Protein 3SK7 (pdb70)

Secondary structure (DSSP, 8-state):
-HHHHHHHHHHTSHHHHT--SHHHHHHHHHHHHHHH-HHHHHHHHH----EESSHHHHHHH-TTS--EE-TTSS-EE---S-HHHHHHHHHHHHHHTT--HHHHHHHHHT-/-HHHHHHHHHHHSHHHHT--SHHHHHHHHHHHHHHH-HHHHHHHHH----EESSHHHHHHT-TTS-EEEPTTSS-EEE--S-HHHHHHHHHHHHHHHT--HHHHHHHHHT-

Foldseek 3Di:
DVLLVQLVCLLPDPVLVPDPDLVVLLLVSLLSNCVSPVVLLCCQQVVLRFKDLDDVVPCVNPVQQCWDDRPPDSMIGGDPDDLVVSLVSQLSSCVSSPDDVVSSVVSSVSD/DVLLVQLVCCLPDPVLVPDDDLVVLLLVLLLSNCVVPVPQQVCLQVPVHFKDLDDVVVCVNDVQQCWDDRPPDSMIGGDPDDLVVSLVSQLSSVVSSPDDVVSSVVSSVSD

Sequence (222 aa):
KDKVRAMRSSLLISDEFAGLKNAIDRFMLILSSTLHRIDSASFSSEATMFRVYFADNEQQTLLASGQTTKPKKAIPNNTPFWVITNNNTSSRKQQMVEQQVMVRMGFPSDIIEKVTHHSIKDKVRAMRSSLLISDEEFAGLKNAIDRFMLILSSTLHRRIDSASFSEATMFRVYFADNEQTLLASGQTTKPKAIPNTPFWVITNNNTSRKQQMVEQVMVRMGFPSDIIEEKVTHHSSI

B-factor: mean 20.1, std 9.99, range [3.8, 61.83]

Radius of gyration: 21.43 Å; Cα contacts (8 Å, |Δi|>4): 292; chains: 2; bounding box: 30×32×66 Å

Structure (mmCIF, N/CA/C/O backbone):
data_3SK7
#
_entry.id   3SK7
#
_cell.length_a   29.008
_cell.length_b   55.029
_cell.length_c   135.534
_cell.angle_alpha   90.00
_cell.angle_beta   90.00
_cell.angle_gamma   90.00
#
_symmetry.space_group_name_H-M   'P 21 21 21'
#
loop_
_entity.id
_entity.type
_entity.pdbx_description
1 polymer 'Protein SeqA'
2 water water
#
loop_
_atom_site.group_PDB
_atom_site.id
_atom_site.type_symbol
_atom_site.label_atom_id
_atom_site.label_alt_id
_atom_site.label_comp_id
_atom_site.label_asym_id
_atom_site.label_entity_id
_atom_site.label_seq_id
_atom_site.pdbx_PDB_ins_code
_atom_site.Cartn_x
_atom_site.Cartn_y
_atom_site.Cartn_z
_atom_site.occupancy
_atom_site.B_iso_or_equiv
_atom_site.auth_seq_id
_atom_site.auth_comp_id
_atom_site.auth_asym_id
_atom_site.auth_atom_id
_atom_site.pdbx_PDB_model_num
ATOM 37 N N . LYS A 1 2 ? 17.589 -8.917 -2.325 1.00 15.89 63 LYS A N 1
ATOM 38 C CA . LYS A 1 2 ? 17.247 -8.858 -3.748 1.00 11.70 63 LYS A CA 1
ATOM 39 C C . LYS A 1 2 ? 15.859 -9.465 -4.040 1.00 13.80 63 LYS A C 1
ATOM 40 O O . LYS A 1 2 ? 15.161 -9.012 -4.939 1.00 13.35 63 LYS A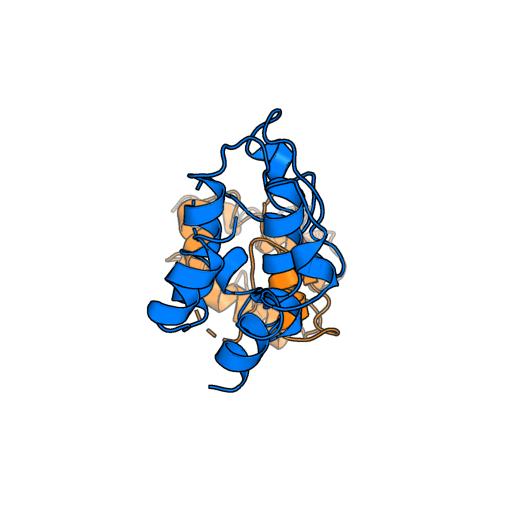 O 1
ATOM 59 N N . ASP A 1 3 ? 15.444 -10.468 -3.266 1.00 15.16 64 ASP A N 1
ATOM 60 C CA . ASP A 1 3 ? 14.130 -11.093 -3.457 1.00 16.12 64 ASP A CA 1
ATOM 61 C C . ASP A 1 3 ? 13.011 -10.205 -2.898 1.00 13.78 64 ASP A C 1
ATOM 62 O O . ASP A 1 3 ? 11.895 -10.199 -3.409 1.00 13.29 64 ASP A O 1
ATOM 71 N N . LYS A 1 4 ? 13.326 -9.445 -1.855 1.00 10.46 65 LYS A N 1
ATOM 72 C CA . LYS A 1 4 ? 12.389 -8.480 -1.294 1.00 9.14 65 LYS A CA 1
ATOM 73 C C . LYS A 1 4 ? 12.157 -7.336 -2.289 1.00 7.99 65 LYS A C 1
ATOM 74 O O . LYS A 1 4 ? 11.023 -6.881 -2.517 1.00 7.75 65 LYS A O 1
ATOM 93 N N . VAL A 1 5 ? 13.242 -6.866 -2.881 1.00 8.56 66 VAL A N 1
ATOM 94 C CA . VAL A 1 5 ? 13.175 -5.870 -3.942 1.00 10.45 66 VAL A CA 1
ATOM 95 C C . VAL A 1 5 ? 12.318 -6.397 -5.086 1.00 9.83 66 VAL A C 1
ATOM 96 O O . VAL A 1 5 ? 11.438 -5.699 -5.606 1.00 8.44 66 VAL A O 1
ATOM 109 N N . ARG A 1 6 ? 12.524 -7.657 -5.434 1.00 8.76 67 ARG A N 1
ATOM 110 C CA . ARG A 1 6 ? 11.777 -8.255 -6.523 1.00 11.23 67 ARG A CA 1
ATOM 111 C C . ARG A 1 6 ? 10.293 -8.307 -6.209 1.00 8.58 67 ARG A C 1
ATOM 112 O O . ARG A 1 6 ? 9.453 -8.062 -7.088 1.00 10.71 67 ARG A O 1
ATOM 133 N N . ALA A 1 7 ? 9.959 -8.604 -4.953 1.00 8.06 68 ALA A N 1
ATOM 134 C CA . ALA A 1 7 ? 8.548 -8.626 -4.534 1.00 7.39 68 ALA A CA 1
ATOM 135 C C . ALA A 1 7 ? 7.897 -7.248 -4.647 1.00 8.94 68 ALA A C 1
ATOM 136 O O . ALA A 1 7 ? 6.713 -7.138 -5.039 1.00 9.27 68 ALA A O 1
ATOM 143 N N . MET A 1 8 ? 8.635 -6.193 -4.287 1.00 8.58 69 MET A N 1
ATOM 144 C CA . MET A 1 8 ? 8.068 -4.833 -4.401 1.00 7.78 69 MET A CA 1
ATOM 145 C C . MET A 1 8 ? 7.885 -4.440 -5.870 1.00 7.90 69 MET A C 1
ATOM 146 O O . MET A 1 8 ? 6.889 -3.804 -6.275 1.00 8.89 69 MET A O 1
ATOM 160 N N . ARG A 1 9 ? 8.862 -4.818 -6.684 1.00 9.65 70 ARG A N 1
ATOM 161 C CA . ARG A 1 9 ? 8.733 -4.576 -8.110 1.00 10.84 70 ARG A CA 1
ATOM 162 C C . ARG A 1 9 ? 7.524 -5.325 -8.671 1.00 11.76 70 ARG A C 1
ATOM 163 O O . ARG A 1 9 ? 6.747 -4.771 -9.442 1.00 9.35 70 ARG A O 1
ATOM 184 N N . SER A 1 10 ? 7.352 -6.577 -8.263 1.00 8.50 71 SER A N 1
ATOM 185 C CA A SER A 1 10 ? 6.200 -7.344 -8.711 0.67 9.23 71 SER A CA 1
ATOM 186 C CA B SER A 1 10 ? 6.200 -7.366 -8.683 0.33 11.20 71 SER A CA 1
ATOM 187 C C . SER A 1 10 ? 4.880 -6.677 -8.324 1.00 10.75 71 SER A C 1
ATOM 188 O O . SER A 1 10 ? 3.928 -6.675 -9.125 1.00 10.90 71 SER A O 1
ATOM 203 N N . LEU A 1 11 ? 4.803 -6.117 -7.113 1.00 8.50 72 LEU A N 1
ATOM 204 C CA . LEU A 1 11 ? 3.616 -5.356 -6.731 1.00 6.34 72 LEU A CA 1
ATOM 205 C C . LEU A 1 11 ? 3.311 -4.233 -7.734 1.00 6.77 72 LEU A C 1
ATOM 206 O O . LEU A 1 11 ? 2.141 -4.034 -8.156 1.00 7.37 72 LEU A O 1
ATOM 222 N N . LEU A 1 12 ? 4.344 -3.481 -8.081 1.00 8.39 73 LEU A N 1
ATOM 223 C CA . LEU A 1 12 ? 4.131 -2.273 -8.854 1.00 8.34 73 LEU A CA 1
ATOM 224 C C . LEU A 1 12 ? 3.580 -2.568 -10.246 1.00 11.24 73 LEU A C 1
ATOM 225 O O . LEU A 1 12 ? 2.905 -1.725 -10.835 1.00 13.24 73 LEU A O 1
ATOM 241 N N . ILE A 1 13 ? 3.864 -3.758 -10.763 1.00 9.13 74 ILE A N 1
ATOM 242 C CA . ILE A 1 13 ? 3.398 -4.117 -12.105 1.00 9.36 74 ILE A CA 1
ATOM 243 C C . ILE A 1 13 ? 2.200 -5.077 -12.070 1.00 12.00 74 ILE A C 1
ATOM 244 O O . ILE A 1 13 ? 1.727 -5.544 -13.115 1.00 11.99 74 ILE A O 1
ATOM 260 N N . SER A 1 14 ? 1.702 -5.341 -10.868 1.00 9.47 75 SER A N 1
ATOM 261 C CA . SER A 1 14 ? 0.573 -6.259 -10.670 1.00 10.89 75 SER A CA 1
ATOM 262 C C . SER A 1 14 ? -0.761 -5.645 -11.061 1.00 15.11 75 SER A C 1
ATOM 263 O O . SER A 1 14 ? -0.956 -4.433 -11.023 1.00 10.87 75 SER A O 1
ATOM 271 N N . ASP A 1 15 ? -1.692 -6.501 -11.439 1.00 12.43 76 ASP A N 1
ATOM 272 C CA . ASP A 1 15 ? -3.035 -6.038 -11.815 1.00 14.73 76 ASP A CA 1
ATOM 273 C C . ASP A 1 15 ? -3.736 -5.374 -10.627 1.00 15.70 76 ASP A C 1
ATOM 274 O O . ASP A 1 15 ? -4.382 -4.348 -10.764 1.00 15.16 76 ASP A O 1
ATOM 283 N N . GLU A 1 16 ? -3.558 -5.953 -9.443 1.00 12.82 77 GLU A N 1
ATOM 284 C CA . GLU A 1 16 ? -4.221 -5.459 -8.250 1.00 14.29 77 GLU A CA 1
ATOM 285 C C . GLU A 1 16 ? -3.809 -4.023 -7.940 1.00 13.82 77 GLU A C 1
ATOM 286 O O . GLU A 1 16 ? -4.652 -3.186 -7.650 1.00 18.71 77 GLU A O 1
ATOM 298 N N . PHE A 1 17 ? -2.510 -3.749 -8.021 1.00 9.67 78 PHE A N 1
ATOM 299 C CA . PHE A 1 17 ? -2.014 -2.418 -7.801 1.00 7.73 78 PHE A CA 1
ATOM 300 C C . PHE A 1 17 ? -2.412 -1.432 -8.904 1.00 10.01 78 PHE A C 1
ATOM 301 O O . PHE A 1 17 ? -2.743 -0.278 -8.619 1.00 10.81 78 PHE A O 1
ATOM 318 N N . ALA A 1 18 ? -2.385 -1.902 -10.152 1.00 13.87 79 ALA A N 1
ATOM 319 C CA . ALA A 1 18 ? -2.678 -1.056 -11.303 1.00 15.44 79 ALA A CA 1
ATOM 320 C C . ALA A 1 18 ? -4.073 -0.544 -11.301 1.00 18.17 79 ALA A C 1
ATOM 321 O O . ALA A 1 18 ? -4.358 0.530 -11.841 1.00 22.13 79 ALA A O 1
ATOM 328 N N . GLY A 1 19 ? -4.959 -1.326 -10.711 1.00 14.62 80 GLY A N 1
ATOM 329 C CA . GLY A 1 19 ? -6.373 -1.009 -10.711 1.00 19.53 80 GLY A CA 1
ATOM 330 C C . GLY A 1 19 ? -6.738 0.099 -9.748 1.00 15.53 80 GLY A C 1
ATOM 331 O O . GLY A 1 19 ? -7.831 0.636 -9.782 1.00 20.56 80 GLY A O 1
ATOM 335 N N . LEU A 1 20 ? -5.824 0.427 -8.850 1.00 10.76 81 LEU A N 1
ATOM 336 C CA .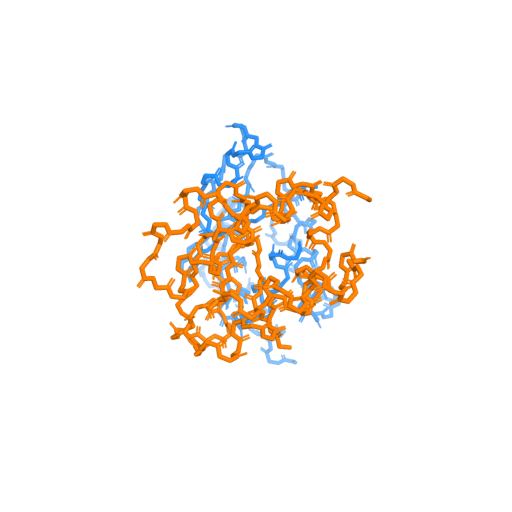 LEU A 1 20 ? -6.112 1.379 -7.783 1.00 11.91 81 LEU A CA 1
ATOM 337 C C . LEU A 1 20 ? -5.927 2.814 -8.258 1.00 12.64 81 LEU A C 1
ATOM 338 O O . LEU A 1 20 ? -4.831 3.222 -8.584 1.00 15.02 81 LEU A O 1
ATOM 354 N N . LYS A 1 21 ? -6.999 3.590 -8.274 1.00 10.59 82 LYS A N 1
ATOM 355 C CA . LYS A 1 21 ? -6.931 4.959 -8.787 1.00 12.00 82 LYS A CA 1
ATOM 356 C C . LYS A 1 21 ? -6.633 6.008 -7.725 1.00 13.25 82 LYS A C 1
ATOM 357 O O . LYS A 1 21 ? -6.355 7.175 -8.042 1.00 18.53 82 LYS A O 1
ATOM 376 N N . ASN A 1 22 ? -6.649 5.596 -6.463 1.00 13.03 83 ASN A N 1
ATOM 377 C CA . ASN A 1 22 ? -6.515 6.530 -5.372 1.00 12.71 83 ASN A CA 1
ATOM 378 C C . ASN A 1 22 ? -5.281 6.255 -4.521 1.00 10.55 83 ASN A C 1
ATOM 379 O O . ASN A 1 22 ? -4.944 5.099 -4.210 1.00 10.73 83 ASN A O 1
ATOM 390 N N . ALA A 1 23 ? -4.642 7.341 -4.119 1.00 11.11 84 ALA A N 1
ATOM 391 C CA . ALA A 1 23 ? -3.393 7.262 -3.359 1.00 8.62 84 ALA A CA 1
ATOM 392 C C . ALA A 1 23 ? -3.516 6.472 -2.070 1.00 10.05 84 ALA A C 1
ATOM 393 O O . ALA A 1 23 ? -2.628 5.703 -1.719 1.00 9.40 84 ALA A O 1
ATOM 400 N N . ILE A 1 24 ? -4.627 6.642 -1.375 1.00 10.89 85 ILE A N 1
ATOM 401 C CA . ILE A 1 24 ? -4.781 5.994 -0.076 1.00 8.49 85 ILE A CA 1
ATOM 402 C C . ILE A 1 24 ? -4.696 4.461 -0.207 1.00 10.74 85 ILE A C 1
ATOM 403 O O . ILE A 1 24 ? -4.091 3.783 0.621 1.00 9.54 85 ILE A O 1
ATOM 419 N N . ASP A 1 25 ? -5.276 3.923 -1.275 1.00 7.03 86 ASP A N 1
ATOM 420 C CA . ASP A 1 25 ? -5.330 2.489 -1.442 1.00 7.35 86 ASP A CA 1
ATOM 421 C C . ASP A 1 25 ? -3.990 1.945 -1.908 1.00 7.96 86 ASP A C 1
ATOM 422 O O . ASP A 1 25 ? -3.584 0.863 -1.506 1.00 8.60 86 ASP A O 1
ATOM 431 N N . ARG A 1 26 ? -3.271 2.732 -2.712 1.00 5.88 87 ARG A N 1
ATOM 432 C CA . ARG A 1 26 ? -1.968 2.332 -3.128 1.00 7.26 87 ARG A CA 1
ATOM 433 C C . ARG A 1 26 ? -1.034 2.342 -1.908 1.00 7.71 87 ARG A C 1
ATOM 434 O O . ARG A 1 26 ? -0.258 1.405 -1.698 1.00 7.15 87 ARG A O 1
ATOM 455 N N . PHE A 1 27 ? -1.130 3.407 -1.111 1.00 6.10 88 PHE A N 1
ATOM 456 C CA . PHE A 1 27 ? -0.392 3.547 0.154 1.00 5.99 88 PHE A CA 1
ATOM 457 C C . PHE A 1 27 ? -0.633 2.323 1.033 1.00 7.85 88 PHE A C 1
ATOM 458 O O . PHE A 1 27 ? 0.300 1.687 1.528 1.00 6.28 88 PHE A O 1
ATOM 475 N N . MET A 1 28 ? -1.901 2.004 1.248 1.00 7.00 89 MET A N 1
ATOM 476 C CA . MET A 1 28 ? -2.249 0.863 2.073 1.00 6.53 89 MET A CA 1
ATOM 477 C C . MET A 1 28 ? -1.734 -0.486 1.548 1.00 5.55 89 MET A C 1
ATOM 478 O O . MET A 1 28 ? -1.235 -1.313 2.331 1.00 7.24 89 MET A O 1
ATOM 492 N N . LEU A 1 29 ? -1.859 -0.702 0.229 1.00 5.77 90 LEU A N 1
ATOM 493 C CA . LEU A 1 29 ? -1.400 -1.956 -0.334 1.00 5.92 90 LEU A CA 1
ATOM 494 C C . LEU A 1 29 ? 0.127 -2.066 -0.267 1.00 7.56 90 LEU A C 1
ATOM 495 O O . LEU A 1 29 ? 0.668 -3.133 -0.029 1.00 7.24 90 LEU A O 1
ATOM 511 N N . ILE A 1 30 ? 0.814 -0.959 -0.460 1.00 5.81 91 ILE A N 1
ATOM 512 C CA . ILE A 1 30 ? 2.265 -0.944 -0.280 1.00 6.26 91 ILE A CA 1
ATOM 513 C C . ILE A 1 30 ? 2.655 -1.355 1.151 1.00 3.80 91 ILE A C 1
ATOM 514 O O . ILE A 1 30 ? 3.525 -2.231 1.350 1.00 5.51 91 ILE A O 1
ATOM 530 N N . LEU A 1 31 ? 2.002 -0.748 2.145 1.00 5.16 92 LEU A N 1
ATOM 531 C CA . LEU A 1 31 ? 2.271 -1.115 3.534 1.00 5.10 92 LEU A CA 1
ATOM 532 C C . LEU A 1 31 ? 1.926 -2.582 3.826 1.00 5.64 92 LEU A C 1
ATOM 533 O O . LEU A 1 31 ? 2.705 -3.295 4.466 1.00 5.80 92 LEU A O 1
ATOM 549 N N . SER A 1 32 ? 0.775 -3.036 3.348 1.00 5.24 93 SER A N 1
ATOM 550 C CA A SER A 1 32 ? 0.405 -4.420 3.577 0.39 7.41 93 SER A CA 1
ATOM 551 C CA B SER A 1 32 ? 0.396 -4.430 3.561 0.61 5.79 93 SER A CA 1
ATOM 552 C C . SER A 1 32 ? 1.441 -5.354 2.970 1.00 5.09 93 SER A C 1
ATOM 553 O O . SER A 1 32 ? 1.755 -6.411 3.543 1.00 6.77 93 SER A O 1
ATOM 568 N N . THR A 1 33 ? 1.940 -4.980 1.801 1.00 6.32 94 THR A N 1
ATOM 569 C CA . THR A 1 33 ? 2.896 -5.819 1.088 1.00 5.43 94 THR A CA 1
ATOM 570 C C . THR A 1 33 ? 4.243 -5.864 1.808 1.00 5.94 94 THR A C 1
ATOM 571 O O . THR A 1 33 ? 4.871 -6.918 1.908 1.00 5.57 94 THR A O 1
ATOM 582 N N . LEU A 1 34 ? 4.684 -4.716 2.311 1.00 6.51 95 LEU A N 1
ATOM 583 C CA . LEU A 1 34 ? 5.934 -4.662 3.065 1.00 6.79 95 LEU A CA 1
ATOM 584 C C . LEU A 1 34 ? 5.853 -5.570 4.269 1.00 5.20 95 LEU A C 1
ATOM 585 O O . LEU A 1 34 ? 6.818 -6.285 4.598 1.00 7.59 95 LEU A O 1
ATOM 601 N N . HIS A 1 35 ? 4.710 -5.546 4.948 1.00 6.07 96 HIS A N 1
ATOM 602 C CA . HIS A 1 35 ? 4.523 -6.428 6.090 1.00 6.54 96 HIS A CA 1
ATOM 603 C C . HIS A 1 35 ? 4.534 -7.905 5.699 1.00 6.88 96 HIS A C 1
ATOM 604 O O . HIS A 1 35 ? 5.108 -8.740 6.398 1.00 9.37 96 HIS A O 1
ATOM 619 N N . ARG A 1 36 ? 3.877 -8.229 4.600 1.00 6.92 97 ARG A N 1
ATOM 620 C CA . ARG A 1 36 ? 3.871 -9.586 4.084 1.00 10.21 97 ARG A CA 1
ATOM 621 C C . ARG A 1 36 ? 5.276 -10.087 3.777 1.00 10.08 97 ARG A C 1
ATOM 622 O O . ARG A 1 36 ? 5.628 -11.245 4.084 1.00 12.83 97 ARG A O 1
ATOM 643 N N . ILE A 1 37 ? 6.082 -9.220 3.163 1.00 8.57 98 ILE A N 1
ATOM 644 C CA . ILE A 1 37 ? 7.437 -9.588 2.765 1.00 10.27 98 ILE A CA 1
ATOM 645 C C . ILE A 1 37 ? 8.353 -9.884 3.942 1.00 11.57 98 ILE A C 1
ATOM 646 O O . ILE A 1 37 ? 9.167 -10.812 3.885 1.00 15.15 98 ILE A O 1
ATOM 662 N N . ASP A 1 38 ? 8.262 -9.086 5.006 1.00 11.08 99 ASP A N 1
ATOM 663 C CA . ASP A 1 38 ? 9.106 -9.294 6.180 1.00 13.86 99 ASP A CA 1
ATOM 664 C C . ASP A 1 38 ? 8.434 -8.651 7.395 1.00 10.93 99 ASP A C 1
ATOM 665 O O . ASP A 1 38 ? 8.651 -7.490 7.704 1.00 11.50 99 ASP A O 1
ATOM 674 N N . SER A 1 39 ? 7.605 -9.425 8.086 1.00 12.18 100 SER A N 1
ATOM 675 C CA . SER A 1 39 ? 6.786 -8.866 9.145 1.00 12.83 100 SER A CA 1
ATOM 676 C C . SER A 1 39 ? 7.641 -8.359 10.305 1.00 11.72 100 SER A C 1
ATOM 677 O O . SER A 1 39 ? 7.338 -7.323 10.886 1.00 12.62 100 SER A O 1
ATOM 685 N N . ALA A 1 40 ? 8.729 -9.054 10.610 1.00 14.10 101 ALA A N 1
ATOM 686 C CA . ALA A 1 40 ? 9.582 -8.656 11.727 1.00 15.04 101 ALA A CA 1
ATOM 687 C C . ALA A 1 40 ? 10.261 -7.316 11.482 1.00 12.92 101 ALA A C 1
ATOM 688 O O . ALA A 1 40 ? 10.291 -6.438 12.357 1.00 14.00 101 ALA A O 1
ATOM 695 N N . SER A 1 41 ? 10.804 -7.163 10.274 1.00 13.50 102 SER A N 1
ATOM 696 C CA . SER A 1 41 ? 11.455 -5.936 9.860 1.00 12.89 102 SER A CA 1
ATOM 697 C C . SER A 1 41 ? 10.448 -4.772 9.803 1.00 9.41 102 SER A C 1
ATOM 698 O O . SER A 1 41 ? 10.716 -3.654 10.252 1.00 10.69 102 SER A O 1
ATOM 706 N N . PHE A 1 42 ? 9.272 -5.063 9.256 1.00 8.64 103 PHE A N 1
ATOM 707 C CA . PHE A 1 42 ? 8.200 -4.066 9.171 1.00 10.02 103 PHE A CA 1
ATOM 708 C C . PHE A 1 42 ? 7.778 -3.607 10.561 1.00 8.46 103 PHE A C 1
ATOM 709 O O . PHE A 1 42 ? 7.623 -2.394 10.809 1.00 9.45 103 PHE A O 1
ATOM 726 N N . SER A 1 43 ? 7.598 -4.573 11.469 1.00 8.75 104 SER A N 1
ATOM 727 C CA A SER A 1 43 ? 7.201 -4.266 12.839 0.48 9.54 104 SER A CA 1
ATOM 728 C CA B SER A 1 43 ? 7.196 -4.273 12.840 0.52 11.27 104 SER A CA 1
ATOM 729 C C . SER A 1 43 ? 8.212 -3.347 13.500 1.00 9.85 104 SER A C 1
ATOM 730 O O . SER A 1 43 ? 7.841 -2.331 14.128 1.00 11.63 104 SER A O 1
ATOM 745 N N . GLU A 1 44 ? 9.487 -3.685 13.365 1.00 9.31 105 GLU A N 1
ATOM 746 C CA . GLU A 1 44 ? 10.520 -2.863 13.990 1.00 12.32 105 GLU A CA 1
ATOM 747 C C . GLU A 1 44 ? 10.486 -1.446 13.413 1.00 14.03 105 GLU A C 1
ATOM 748 O O . GLU A 1 44 ? 10.619 -0.449 14.135 1.00 14.69 105 GLU A O 1
ATOM 760 N N . ALA A 1 45 ? 10.340 -1.357 12.092 1.00 10.11 106 ALA A N 1
ATOM 761 C CA . ALA A 1 45 ? 10.423 -0.078 11.416 1.00 10.80 106 ALA A CA 1
ATOM 762 C C . ALA A 1 45 ? 9.270 0.853 11.718 1.00 13.16 106 ALA A C 1
ATOM 763 O O . ALA A 1 45 ? 9.430 2.070 11.668 1.00 15.98 106 ALA A O 1
ATOM 770 N N . THR A 1 46 ? 8.106 0.279 11.991 1.00 11.20 107 THR A N 1
ATOM 771 C CA . THR A 1 46 ? 6.907 1.080 12.232 1.00 10.26 107 THR A CA 1
ATOM 772 C C . THR A 1 46 ? 6.691 1.396 13.691 1.00 14.26 107 THR A C 1
ATOM 773 O O . THR A 1 46 ? 6.128 2.435 14.013 1.00 13.54 107 THR A O 1
ATOM 784 N N . MET A 1 47 ? 7.129 0.491 14.570 1.00 14.68 108 MET A N 1
ATOM 785 C CA . MET A 1 47 ? 6.937 0.688 16.008 1.00 18.37 108 MET A CA 1
ATOM 786 C C . MET A 1 47 ? 8.076 1.498 16.609 1.00 24.44 108 MET A C 1
ATOM 787 O O . MET A 1 47 ? 7.980 1.936 17.735 1.00 32.40 108 MET A O 1
ATOM 801 N N . PHE A 1 48 ? 9.117 1.733 15.824 1.00 26.18 109 PHE A N 1
ATOM 802 C CA . PHE A 1 48 ? 10.295 2.487 16.254 1.00 33.03 109 PHE A CA 1
ATOM 803 C C . PHE A 1 48 ? 9.965 3.916 16.690 1.00 36.29 109 PHE A C 1
ATOM 804 O O . PHE A 1 48 ? 9.206 4.619 16.021 1.00 36.52 109 PHE A O 1
ATOM 821 N N . ARG A 1 53 ? 6.419 12.713 15.762 1.00 34.26 114 ARG A N 1
ATOM 822 C CA . ARG A 1 53 ? 5.042 12.273 15.584 1.00 33.19 114 ARG A CA 1
ATOM 823 C C . ARG A 1 53 ? 4.959 10.756 15.440 1.00 27.05 114 ARG A C 1
ATOM 824 O O . ARG A 1 53 ? 5.804 10.132 14.815 1.00 28.35 114 ARG A O 1
ATOM 827 N N . VAL A 1 54 ? 3.940 10.179 16.057 1.00 23.79 115 VAL A N 1
ATOM 828 C CA . VAL A 1 54 ? 3.618 8.765 15.896 1.00 19.74 115 VAL A CA 1
ATOM 829 C C . VAL A 1 54 ? 2.778 8.604 14.644 1.00 17.50 115 VAL A C 1
ATOM 830 O O . VAL A 1 54 ? 1.749 9.250 14.504 1.00 20.28 115 VAL A O 1
ATOM 843 N N . TYR A 1 55 ? 3.218 7.729 13.750 1.00 13.61 116 TYR A N 1
ATOM 844 C CA . TYR A 1 55 ? 2.497 7.447 12.538 1.00 11.60 116 TYR A CA 1
ATOM 845 C C . TYR A 1 55 ? 1.781 6.107 12.587 1.00 9.70 116 TYR A C 1
ATOM 846 O O . TYR A 1 55 ? 0.725 5.964 11.964 1.00 9.92 116 TYR A O 1
ATOM 864 N N . PHE A 1 56 ? 2.353 5.137 13.288 1.00 9.27 117 PHE A N 1
ATOM 865 C CA . PHE A 1 56 ? 1.851 3.780 13.323 1.00 8.30 117 PHE A CA 1
ATOM 866 C C . PHE A 1 56 ? 1.578 3.345 14.757 1.00 9.62 117 PHE A C 1
ATOM 867 O O . PHE A 1 56 ? 2.262 3.783 15.700 1.00 10.48 117 PHE A O 1
ATOM 884 N N . ALA A 1 57 ? 0.624 2.430 14.885 1.00 9.99 118 ALA A N 1
ATOM 885 C CA . ALA A 1 57 ? 0.364 1.777 16.151 1.00 8.78 118 ALA A CA 1
ATOM 886 C C . ALA A 1 57 ? -0.164 0.378 15.902 1.00 8.89 118 ALA A C 1
ATOM 887 O O . ALA A 1 57 ? -0.459 0.026 14.761 1.00 10.14 118 ALA A O 1
ATOM 894 N N . ASP A 1 58 ? -0.325 -0.407 16.962 1.00 11.27 119 ASP A N 1
ATOM 895 C CA . ASP A 1 58 ? -0.970 -1.717 16.863 1.00 12.41 119 ASP A CA 1
ATOM 896 C C . ASP A 1 58 ? -2.431 -1.678 17.279 1.00 12.98 119 ASP A C 1
ATOM 897 O O . ASP A 1 58 ? -3.076 -2.713 17.408 1.00 15.23 119 ASP A O 1
ATOM 906 N N . ASN A 1 59 ? -2.969 -0.475 17.408 1.00 11.55 120 ASN A N 1
ATOM 907 C CA . ASN A 1 59 ? -4.378 -0.282 17.728 1.00 11.33 120 ASN A CA 1
ATOM 908 C C . ASN A 1 59 ? -4.838 1.147 17.421 1.00 12.17 120 ASN A C 1
ATOM 909 O O . ASN A 1 59 ? -4.036 2.064 17.378 1.00 12.46 120 ASN A O 1
ATOM 920 N N . GLU A 1 60 ? -6.136 1.324 17.188 1.00 12.43 121 GLU A N 1
ATOM 921 C CA . GLU A 1 60 ? -6.696 2.609 16.792 1.00 12.42 121 GLU A CA 1
ATOM 922 C C . GLU A 1 60 ? -6.563 3.682 17.885 1.00 13.47 121 GLU A C 1
ATOM 923 O O . GLU A 1 60 ? -6.280 4.854 17.611 1.00 12.10 121 GLU A O 1
ATOM 935 N N . GLN A 1 61 ? -6.774 3.271 19.122 1.00 14.49 122 GLN A N 1
ATOM 936 C CA A GLN A 1 61 ? -6.876 4.224 20.214 0.50 16.17 122 GLN A CA 1
ATOM 937 C CA B GLN A 1 61 ? -6.880 4.225 20.211 0.50 16.27 122 GLN A CA 1
ATOM 938 C C . GLN A 1 61 ? -5.580 4.971 20.467 1.00 16.71 122 GLN A C 1
ATOM 939 O O . GLN A 1 61 ? -5.593 6.161 20.762 1.00 16.48 122 GLN A O 1
ATOM 966 N N . THR A 1 62 ? -4.469 4.272 20.365 1.00 13.74 123 THR A N 1
ATOM 967 C CA . THR A 1 62 ? -3.168 4.906 20.553 1.00 15.24 123 THR A CA 1
ATOM 968 C C . THR A 1 62 ? -3.006 6.092 19.596 1.00 14.70 123 THR A C 1
ATOM 969 O O . THR A 1 62 ? -2.466 7.163 19.945 1.00 16.63 123 THR A O 1
ATOM 980 N N . LEU A 1 63 ? -3.490 5.908 18.375 1.00 10.63 124 LEU A N 1
ATOM 981 C CA . LEU A 1 63 ? -3.354 6.960 17.404 1.00 9.59 124 LEU A CA 1
ATOM 982 C C . LEU A 1 63 ? -4.351 8.084 17.659 1.00 10.65 124 LEU A C 1
ATOM 983 O O . LEU A 1 63 ? -4.038 9.263 17.447 1.00 13.61 124 LEU A O 1
ATOM 999 N N . LEU A 1 64 ? -5.547 7.739 18.135 1.00 11.95 125 LEU A N 1
ATOM 1000 C CA . LEU A 1 64 ? -6.482 8.780 18.560 1.00 14.46 125 LEU A CA 1
ATOM 1001 C C . LEU A 1 64 ? -5.980 9.534 19.803 1.00 15.49 125 LEU A C 1
ATOM 1002 O O . LEU A 1 64 ? -6.243 10.727 19.966 1.00 16.98 125 LEU A O 1
ATOM 1018 N N . ALA A 1 65 ? -5.220 8.857 20.659 1.00 15.04 126 ALA A N 1
ATOM 1019 C CA . ALA A 1 65 ? -4.618 9.509 21.822 1.00 18.05 126 ALA A CA 1
ATOM 1020 C C . ALA A 1 65 ? -3.549 10.486 21.373 1.00 20.08 126 ALA A C 1
ATOM 1021 O O . ALA A 1 65 ? -3.349 11.516 22.002 1.00 20.32 126 ALA A O 1
ATOM 1028 N N . SER A 1 66 ? -2.820 10.158 20.309 1.00 17.79 127 SER A N 1
ATOM 1029 C CA . SER A 1 66 ? -1.883 11.135 19.734 1.00 19.17 127 SER A CA 1
ATOM 1030 C C . SER A 1 66 ? -2.560 12.377 19.107 1.00 19.57 127 SER A C 1
ATOM 1031 O O . SER A 1 66 ? -1.996 13.463 19.137 1.00 19.15 127 SER A O 1
ATOM 1039 N N . GLY A 1 67 ? -3.764 12.216 18.559 1.00 19.43 128 GLY A N 1
ATOM 1040 C CA . GLY A 1 67 ? -4.516 13.313 17.960 1.00 17.37 128 GLY A CA 1
ATOM 1041 C C . GLY A 1 67 ? -5.896 12.837 17.494 1.00 16.55 128 GLY A C 1
ATOM 1042 O O . GLY A 1 67 ? -6.030 11.812 16.812 1.00 15.40 128 GLY A O 1
ATOM 1046 N N . GLN A 1 68 ? -6.944 13.571 17.856 1.00 14.42 129 GLN A N 1
ATOM 1047 C CA . GLN A 1 68 ? -8.318 13.129 17.563 1.00 14.12 129 GLN A CA 1
ATOM 1048 C C . GLN A 1 68 ? -8.675 13.175 16.080 1.00 15.42 129 GLN A C 1
ATOM 1049 O O . GLN A 1 68 ? -9.608 12.508 15.658 1.00 18.74 129 GLN A O 1
ATOM 1063 N N . THR A 1 69 ? -7.918 13.939 15.287 1.00 14.36 130 THR A N 1
ATOM 1064 C CA . THR A 1 69 ? -8.201 14.050 13.854 1.00 17.24 130 THR A CA 1
ATOM 1065 C C . THR A 1 69 ? -7.184 13.341 12.968 1.00 14.26 130 THR A C 1
ATOM 1066 O O . THR A 1 69 ? -7.084 13.630 11.784 1.00 19.35 130 THR A O 1
ATOM 1077 N N . THR A 1 70 ? -6.445 12.410 13.541 1.00 13.25 131 THR A N 1
ATOM 1078 C CA . THR A 1 70 ? -5.491 11.627 12.764 1.00 16.66 131 THR A CA 1
ATOM 1079 C C . THR A 1 70 ? -6.109 10.619 11.780 1.00 13.27 131 THR A C 1
ATOM 1080 O O . THR A 1 70 ? -5.397 10.103 10.925 1.00 13.51 131 THR A O 1
ATOM 1091 N N . LYS A 1 71 ? -7.404 10.335 11.893 1.00 12.92 132 LYS A N 1
ATOM 1092 C CA . LYS A 1 71 ? -8.090 9.406 10.985 1.00 12.23 132 LYS A CA 1
ATOM 1093 C C . LYS A 1 71 ? -7.342 8.092 10.823 1.00 10.92 132 LYS A C 1
ATOM 1094 O O . LYS A 1 71 ? -6.985 7.689 9.700 1.00 11.12 132 LYS A O 1
ATOM 1113 N N . PRO A 1 72 ? -7.065 7.421 11.935 1.00 9.75 133 PRO A N 1
ATOM 1114 C CA . PRO A 1 72 ? -6.358 6.150 11.839 1.00 8.69 133 PRO A CA 1
ATOM 1115 C C . PRO A 1 72 ? -7.144 5.120 11.024 1.00 9.06 133 PRO A C 1
ATOM 1116 O O . PRO A 1 72 ? -8.379 5.036 11.133 1.00 11.92 133 PRO A O 1
ATOM 1127 N N . LYS A 1 73 ? -6.412 4.329 10.250 1.00 9.89 134 LYS A N 1
ATOM 1128 C CA A LYS A 1 73 ? -7.010 3.226 9.508 0.46 9.58 134 LYS A CA 1
ATOM 1129 C CA B LYS A 1 73 ? -6.994 3.243 9.473 0.54 10.57 134 LYS A CA 1
ATOM 1130 C C . LYS A 1 73 ? -6.178 1.959 9.632 1.00 6.83 134 LYS A C 1
ATOM 1131 O O . LYS A 1 73 ? -4.947 2.000 9.711 1.00 7.53 134 LYS A O 1
ATOM 1168 N N . ALA A 1 74 ? -6.851 0.815 9.632 1.00 9.28 135 ALA A N 1
ATOM 1169 C CA . ALA A 1 74 ? -6.183 -0.459 9.726 1.00 8.71 135 ALA A CA 1
ATOM 1170 C C . ALA A 1 74 ? -5.482 -0.786 8.434 1.00 8.92 135 ALA A C 1
ATOM 1171 O O . ALA A 1 74 ? -6.042 -0.581 7.344 1.00 11.48 135 ALA A O 1
ATOM 1178 N N . ILE A 1 75 ? -4.246 -1.258 8.561 1.00 6.45 136 ILE A N 1
ATOM 1179 C CA . ILE A 1 75 ? -3.507 -1.741 7.405 1.00 7.64 136 ILE A CA 1
ATOM 1180 C C . ILE A 1 75 ? -3.915 -3.183 7.120 1.00 9.05 136 ILE A C 1
ATOM 1181 O O . ILE A 1 75 ? -3.700 -4.070 7.918 1.00 11.13 136 ILE A O 1
ATOM 1197 N N . PRO A 1 76 ? -4.569 -3.406 5.984 1.00 9.28 137 PRO A N 1
ATOM 1198 C CA . PRO A 1 76 ? -5.143 -4.726 5.727 1.00 11.35 137 PRO A CA 1
ATOM 1199 C C . PRO A 1 76 ? -4.152 -5.887 5.838 1.00 9.69 137 PRO A C 1
ATOM 1200 O O . PRO A 1 76 ? -2.987 -5.758 5.427 1.00 9.09 137 PRO A O 1
ATOM 1211 N N . ASN A 1 77 ? -4.616 -6.988 6.426 1.00 14.04 138 ASN A N 1
ATOM 1212 C CA A ASN A 1 77 ? -3.827 -8.195 6.578 0.67 12.46 138 ASN A CA 1
ATOM 1213 C CA B ASN A 1 77 ? -3.816 -8.206 6.557 0.33 14.22 138 ASN A CA 1
ATOM 1214 C C . ASN A 1 77 ? -2.625 -7.983 7.489 1.00 13.00 138 ASN A C 1
ATOM 1215 O O . ASN A 1 77 ? -1.636 -8.684 7.412 1.00 17.22 138 ASN A O 1
ATOM 1236 N N . THR A 1 78 ? -2.740 -7.002 8.366 1.00 11.62 139 THR A N 1
ATOM 1237 C CA . THR A 1 78 ? -1.720 -6.764 9.392 1.00 11.36 139 THR A CA 1
ATOM 1238 C C . THR A 1 78 ? -2.415 -6.418 10.697 1.00 12.48 139 THR A C 1
ATOM 1239 O O . THR A 1 78 ? -3.598 -6.109 10.710 1.00 14.93 139 THR A O 1
ATOM 1250 N N . PRO A 1 79 ? -1.655 -6.421 11.794 1.00 10.88 140 PRO A N 1
ATOM 1251 C CA . PRO A 1 79 ? -2.180 -6.005 13.096 1.00 10.82 140 PRO A CA 1
ATOM 1252 C C . PRO A 1 79 ? -2.008 -4.511 13.356 1.00 10.44 140 PRO A C 1
ATOM 1253 O O . PRO A 1 79 ? -2.286 -4.029 14.451 1.00 13.19 140 PRO A O 1
ATOM 1264 N N . PHE A 1 80 ? -1.536 -3.780 12.363 1.00 7.94 141 PHE A N 1
ATOM 1265 C CA . PHE A 1 80 ? -1.170 -2.379 12.527 1.00 7.84 141 PHE A CA 1
ATOM 1266 C C . PHE A 1 80 ? -2.184 -1.388 11.977 1.00 7.05 141 PHE A C 1
ATOM 1267 O O . PHE A 1 80 ? -3.031 -1.743 11.141 1.00 7.34 141 PHE A O 1
ATOM 1284 N N . TRP A 1 81 ? -2.064 -0.147 12.446 1.00 8.31 142 TRP A N 1
ATOM 1285 C CA . TRP A 1 81 ? -2.873 0.998 12.084 1.00 8.39 142 TRP A CA 1
ATOM 1286 C C . TRP A 1 81 ? -1.937 2.128 11.706 1.00 7.29 142 TRP A C 1
ATOM 1287 O O . TRP A 1 81 ? -0.793 2.190 12.190 1.00 7.53 142 TRP A O 1
ATOM 1308 N N . VAL A 1 82 ? -2.418 3.012 10.828 1.00 6.83 143 VAL A N 1
ATOM 1309 C CA . VAL A 1 82 ? -1.633 4.162 10.389 1.00 7.22 143 VAL A CA 1
ATOM 1310 C C . VAL A 1 82 ? -2.494 5.407 10.321 1.00 8.90 143 VAL A C 1
ATOM 1311 O O . VAL A 1 82 ? -3.686 5.320 10.052 1.00 9.95 143 VAL A O 1
ATOM 1324 N N . ILE A 1 83 ? -1.910 6.562 10.608 1.00 7.35 144 ILE A N 1
ATOM 1325 C CA . ILE A 1 83 ? -2.624 7.814 10.464 1.00 9.36 144 ILE A CA 1
ATOM 1326 C C . ILE A 1 83 ? -2.769 8.189 8.977 1.00 9.80 144 ILE A C 1
ATOM 1327 O O . ILE A 1 83 ? -1.862 7.968 8.165 1.00 11.37 144 ILE A O 1
ATOM 1343 N N . THR A 1 84 ? -3.936 8.717 8.614 1.00 10.21 145 THR A N 1
ATOM 1344 C CA . THR A 1 84 ? -4.222 9.044 7.231 1.00 11.83 145 THR A CA 1
ATOM 1345 C C . THR A 1 84 ? -4.663 10.471 7.022 1.00 12.87 145 THR A C 1
ATOM 1346 O O . THR A 1 84 ? -5.074 10.808 5.916 1.00 15.24 145 THR A O 1
ATOM 1357 N N . ASN A 1 85 ? -4.518 11.312 8.044 1.00 17.38 146 ASN A N 1
ATOM 1358 C CA . ASN A 1 85 ? -4.819 12.742 7.905 1.00 22.17 146 ASN A CA 1
ATOM 1359 C C . ASN A 1 85 ? -3.665 13.452 7.223 1.00 20.22 146 ASN A C 1
ATOM 1360 O O . ASN A 1 85 ? -3.040 14.353 7.790 1.00 26.23 146 ASN A O 1
ATOM 1371 N N . ASN A 1 86 ? -3.365 13.048 6.004 1.00 17.68 147 ASN A N 1
ATOM 1372 C CA . ASN A 1 86 ? -2.169 13.561 5.358 1.00 17.71 147 ASN A CA 1
ATOM 1373 C C . ASN A 1 86 ? -2.303 13.546 3.843 1.00 14.30 147 ASN A C 1
ATOM 1374 O O . ASN A 1 86 ? -3.202 12.910 3.312 1.00 15.47 147 ASN A O 1
ATOM 1385 N N . ASN A 1 87 ? -1.408 14.259 3.177 1.00 12.01 148 ASN A N 1
ATOM 1386 C CA . ASN A 1 87 ? -1.394 14.337 1.730 1.00 11.00 148 ASN A CA 1
ATOM 1387 C C . ASN A 1 87 ? -0.462 13.282 1.134 1.00 10.67 148 ASN A C 1
ATOM 1388 O O . ASN A 1 87 ? 0.175 12.509 1.864 1.00 10.39 148 ASN A O 1
ATOM 1399 N N . THR A 1 88 ? -0.389 13.227 -0.187 1.00 12.20 149 THR A N 1
ATOM 1400 C CA . THR A 1 88 ? 0.395 12.199 -0.850 1.00 10.77 149 THR A CA 1
ATOM 1401 C C . THR A 1 88 ? 1.871 12.381 -0.572 1.00 11.36 149 THR A C 1
ATOM 1402 O O . THR A 1 88 ? 2.600 11.406 -0.405 1.00 11.02 149 THR A O 1
ATOM 1413 N N . SER A 1 89 ? 2.334 13.617 -0.481 1.00 12.10 150 SER A N 1
ATOM 1414 C CA A SER A 1 89 ? 3.742 13.846 -0.158 0.55 12.16 150 SER A CA 1
ATOM 1415 C CA B SER A 1 89 ? 3.742 13.843 -0.165 0.45 11.37 150 SER A CA 1
ATOM 1416 C C . SER A 1 89 ? 4.126 13.225 1.178 1.00 9.67 150 SER A C 1
ATOM 1417 O O . SER A 1 89 ? 5.191 12.585 1.323 1.00 11.54 150 SER A O 1
ATOM 1432 N N . ARG A 1 90 ? 3.265 13.397 2.165 1.00 9.26 151 ARG A N 1
ATOM 1433 C CA . ARG A 1 90 ? 3.524 12.852 3.490 1.00 10.33 151 ARG A CA 1
ATOM 1434 C C . ARG A 1 90 ? 3.470 11.313 3.458 1.00 9.91 151 ARG A C 1
ATOM 1435 O O . ARG A 1 90 ? 4.295 10.629 4.088 1.00 10.18 151 ARG A O 1
ATOM 1456 N N . LYS A 1 91 ? 2.512 10.768 2.714 1.00 8.64 152 LYS A N 1
ATOM 1457 C CA . LYS A 1 91 ? 2.431 9.312 2.555 1.00 8.68 152 LYS A CA 1
ATOM 1458 C C . LYS A 1 91 ? 3.742 8.765 1.944 1.00 9.61 152 LYS A C 1
ATOM 1459 O O . LYS A 1 91 ? 4.258 7.704 2.355 1.00 8.11 152 LYS A O 1
ATOM 1478 N N . GLN A 1 92 ? 4.271 9.483 0.953 1.00 7.02 153 GLN A N 1
ATOM 1479 C CA . GLN A 1 92 ? 5.531 9.081 0.327 1.00 7.24 153 GLN A CA 1
ATOM 1480 C C . GLN A 1 92 ? 6.654 9.070 1.356 1.00 8.07 153 GLN A C 1
ATOM 1481 O O . GLN A 1 92 ? 7.467 8.132 1.415 1.00 9.70 153 GLN A O 1
ATOM 1495 N N . GLN A 1 93 ? 6.718 10.120 2.170 1.00 9.28 154 GLN A N 1
ATOM 1496 C CA . GLN A 1 93 ? 7.773 10.200 3.177 1.00 9.24 154 GLN A CA 1
ATOM 1497 C C . GLN A 1 93 ? 7.686 9.092 4.203 1.00 8.40 154 GLN A C 1
ATOM 1498 O O . GLN A 1 93 ? 8.695 8.577 4.668 1.00 9.79 154 GLN A O 1
ATOM 1512 N N . MET A 1 94 ? 6.471 8.738 4.576 1.00 7.65 155 MET A N 1
ATOM 1513 C CA . MET A 1 94 ? 6.259 7.663 5.548 1.00 9.79 155 MET A CA 1
ATOM 1514 C C . MET A 1 94 ? 6.737 6.321 4.993 1.00 6.19 155 MET A C 1
ATOM 1515 O O . MET A 1 94 ? 7.409 5.540 5.686 1.00 8.64 155 MET A O 1
ATOM 1529 N N . VAL A 1 95 ? 6.374 6.053 3.739 1.00 6.51 156 VAL A N 1
ATOM 1530 C CA . VAL A 1 95 ? 6.791 4.805 3.112 1.00 6.13 156 VAL A CA 1
ATOM 1531 C C . VAL A 1 95 ? 8.323 4.756 2.937 1.00 6.91 156 VAL A C 1
ATOM 1532 O O . VAL A 1 95 ? 8.953 3.725 3.156 1.00 7.87 156 VAL A O 1
ATOM 1545 N N . GLU A 1 96 ? 8.907 5.880 2.556 1.00 6.47 157 GLU A N 1
ATOM 1546 C CA . GLU A 1 96 ? 10.347 5.935 2.450 1.00 7.68 157 GLU A CA 1
ATOM 1547 C C . GLU A 1 96 ? 11.027 5.629 3.783 1.00 8.86 157 GLU A C 1
ATOM 1548 O O . GLU A 1 96 ? 11.965 4.842 3.832 1.00 10.03 157 GLU A O 1
ATOM 1560 N N . GLN A 1 97 ? 10.556 6.257 4.857 1.00 8.13 158 GLN A N 1
ATOM 1561 C CA A GLN A 1 97 ? 11.137 6.038 6.175 0.61 10.76 158 GLN A CA 1
ATOM 1562 C CA B GLN A 1 97 ? 11.153 6.050 6.166 0.39 10.34 158 GLN A CA 1
ATOM 1563 C C . GLN A 1 97 ? 11.098 4.565 6.547 1.00 9.31 158 GLN A C 1
ATOM 1564 O O . GLN A 1 97 ? 12.116 3.964 7.030 1.00 10.90 158 GLN A O 1
ATOM 1591 N N . VAL A 1 98 ? 9.944 3.946 6.322 1.00 6.11 159 VAL A N 1
ATOM 1592 C CA . VAL A 1 98 ? 9.803 2.537 6.625 1.00 6.79 159 VAL A CA 1
ATOM 1593 C C . VAL A 1 98 ? 10.752 1.671 5.775 1.00 7.35 159 VAL A C 1
ATOM 1594 O O . VAL A 1 98 ? 11.446 0.776 6.294 1.00 7.48 159 VAL A O 1
ATOM 1607 N N . MET A 1 99 ? 10.770 1.923 4.471 1.00 5.34 160 MET A N 1
ATOM 1608 C CA . MET A 1 99 ? 11.542 1.089 3.575 1.00 5.88 160 MET A CA 1
ATOM 1609 C C . MET A 1 99 ? 13.039 1.274 3.794 1.00 8.29 160 MET A C 1
ATOM 1610 O O . MET A 1 99 ? 13.799 0.318 3.698 1.00 7.57 160 MET A O 1
ATOM 1624 N N . VAL A 1 100 ? 13.469 2.498 4.091 1.00 6.92 161 VAL A N 1
ATOM 1625 C CA . VAL A 1 100 ? 14.874 2.728 4.409 1.00 7.03 161 VAL A CA 1
ATOM 1626 C C . VAL A 1 100 ? 15.279 1.937 5.646 1.00 9.68 161 VAL A C 1
ATOM 1627 O O . VAL A 1 100 ? 16.354 1.281 5.662 1.00 9.92 161 VAL A O 1
ATOM 1640 N N . ARG A 1 101 ? 14.446 1.989 6.683 1.00 6.98 162 ARG A N 1
ATOM 1641 C CA . ARG A 1 101 ? 14.746 1.264 7.904 1.00 11.05 162 ARG A CA 1
ATOM 1642 C C . ARG A 1 101 ? 14.738 -0.258 7.720 1.00 7.82 162 ARG A C 1
ATOM 1643 O O . ARG A 1 101 ? 15.521 -0.977 8.362 1.00 11.78 162 ARG A O 1
ATOM 1664 N N . MET A 1 102 ? 13.876 -0.735 6.828 1.00 8.38 163 MET A N 1
ATOM 1665 C CA . MET A 1 102 ? 13.837 -2.157 6.523 1.00 7.35 163 MET A CA 1
ATOM 1666 C C . MET A 1 102 ? 15.006 -2.626 5.655 1.00 9.85 163 MET A C 1
ATOM 1667 O O . MET A 1 102 ? 15.156 -3.819 5.417 1.00 12.25 163 MET A O 1
ATOM 1681 N N . GLY A 1 103 ? 15.796 -1.681 5.157 1.00 9.02 164 GLY A N 1
ATOM 1682 C CA . GLY A 1 103 ? 17.016 -2.005 4.428 1.00 10.47 164 GLY A CA 1
ATOM 1683 C C . GLY A 1 103 ? 16.935 -2.027 2.919 1.00 7.81 164 GLY A C 1
ATOM 1684 O O . GLY A 1 103 ? 17.864 -2.527 2.261 1.00 9.83 164 GLY A O 1
ATOM 1688 N N . PHE A 1 104 ? 15.848 -1.494 2.361 1.00 7.41 165 PHE A N 1
ATOM 1689 C CA . PHE A 1 104 ? 15.725 -1.458 0.922 1.00 8.32 165 PHE A CA 1
ATOM 1690 C C . PHE A 1 104 ? 16.683 -0.428 0.314 1.00 10.02 165 PHE A C 1
ATOM 1691 O O . PHE A 1 104 ? 16.977 0.615 0.881 1.00 10.49 165 PHE A O 1
ATOM 1708 N N . PRO A 1 105 ? 17.182 -0.729 -0.871 1.00 7.62 166 PRO A N 1
ATOM 1709 C CA . PRO A 1 105 ? 17.989 0.224 -1.624 1.00 9.21 166 PRO A CA 1
ATOM 1710 C C . PRO A 1 105 ? 17.128 1.346 -2.200 1.00 9.75 166 PRO A C 1
ATOM 1711 O O . PRO A 1 105 ? 15.924 1.158 -2.437 1.00 10.52 166 PRO A O 1
ATOM 1722 N N . SER A 1 106 ? 17.739 2.491 -2.438 1.00 8.90 167 SER A N 1
ATOM 1723 C CA . SER A 1 106 ? 16.991 3.693 -2.753 1.00 9.36 167 SER A CA 1
ATOM 1724 C C . SER A 1 106 ? 16.291 3.581 -4.076 1.00 12.64 167 SER A C 1
ATOM 1725 O O . SER A 1 106 ? 15.280 4.212 -4.295 1.00 11.34 167 SER A O 1
ATOM 1733 N N . ASP A 1 107 ? 16.823 2.779 -4.981 1.00 11.12 168 ASP A N 1
ATOM 1734 C CA . ASP A 1 107 ? 16.259 2.684 -6.332 1.00 11.31 168 ASP A CA 1
ATOM 1735 C C . ASP A 1 107 ? 14.787 2.222 -6.316 1.00 9.67 168 ASP A C 1
ATOM 1736 O O . ASP A 1 107 ? 13.886 2.876 -6.877 1.00 11.17 168 ASP A O 1
ATOM 1745 N N . ILE A 1 108 ? 14.555 1.096 -5.649 1.00 8.33 169 ILE A N 1
ATOM 1746 C CA . ILE A 1 108 ? 13.200 0.568 -5.555 1.00 7.26 169 ILE A CA 1
ATOM 1747 C C . ILE A 1 108 ? 12.330 1.482 -4.681 1.00 9.67 169 ILE A C 1
ATOM 1748 O O . ILE A 1 108 ? 11.142 1.622 -4.929 1.00 8.58 169 ILE A O 1
ATOM 1764 N N . ILE A 1 109 ? 12.934 2.139 -3.694 1.00 4.92 170 ILE A N 1
ATOM 1765 C CA . ILE A 1 109 ? 12.165 3.019 -2.825 1.00 6.48 170 ILE A CA 1
ATOM 1766 C C . ILE A 1 109 ? 11.603 4.196 -3.631 1.00 8.28 170 ILE A C 1
ATOM 1767 O O . ILE A 1 109 ? 10.449 4.585 -3.479 1.00 7.44 170 ILE A O 1
ATOM 1783 N N . GLU A 1 110 ? 12.428 4.770 -4.491 1.00 6.72 171 GLU A N 1
ATOM 1784 C CA . GLU A 1 110 ? 11.979 5.844 -5.365 1.00 8.84 171 GLU A CA 1
ATOM 1785 C C . GLU A 1 110 ? 10.832 5.381 -6.261 1.00 7.45 171 GLU A C 1
ATOM 1786 O O . GLU A 1 110 ? 9.836 6.105 -6.415 1.00 9.02 171 GLU A O 1
ATOM 1798 N N . LYS A 1 111 ? 10.955 4.188 -6.850 1.00 8.69 172 LYS A N 1
ATOM 1799 C CA . LYS A 1 111 ? 9.847 3.715 -7.693 1.00 7.36 172 LYS A CA 1
ATOM 1800 C C . LYS A 1 111 ? 8.563 3.495 -6.911 1.00 6.49 172 LYS A C 1
ATOM 1801 O O . LYS A 1 111 ? 7.473 3.827 -7.381 1.00 8.29 172 LYS A O 1
ATOM 1820 N N . VAL A 1 112 ? 8.687 2.939 -5.712 1.00 6.40 173 VAL A N 1
ATOM 1821 C CA . VAL A 1 112 ? 7.508 2.649 -4.909 1.00 5.93 173 VAL A CA 1
ATOM 1822 C C . VAL A 1 112 ? 6.825 3.948 -4.439 1.00 9.11 173 VAL A C 1
ATOM 1823 O O . VAL A 1 112 ? 5.598 4.096 -4.557 1.00 7.41 173 VAL A O 1
ATOM 1836 N N . THR A 1 113 ? 7.606 4.893 -3.928 1.00 7.30 174 THR A N 1
ATOM 1837 C CA . THR A 1 1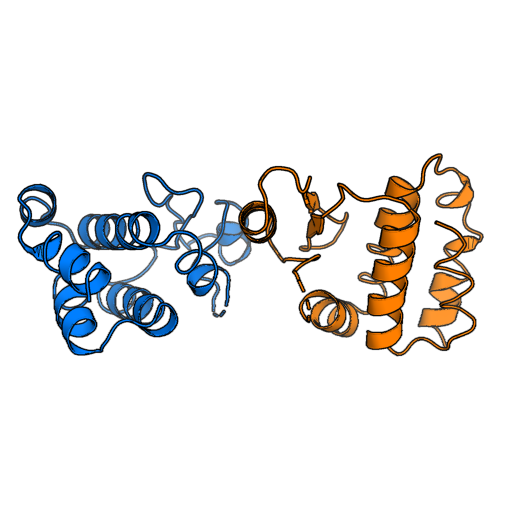13 ? 7.016 6.140 -3.469 1.00 7.71 174 THR A CA 1
ATOM 1838 C C . THR A 1 113 ? 6.447 6.976 -4.623 1.00 7.84 174 THR A C 1
ATOM 1839 O O . THR A 1 113 ? 5.386 7.601 -4.474 1.00 8.80 174 THR A O 1
ATOM 1850 N N . HIS A 1 114 ? 7.117 6.972 -5.772 1.00 7.43 175 HIS A N 1
ATOM 1851 C CA A HIS A 1 114 ? 6.569 7.691 -6.926 0.53 8.97 175 HIS A CA 1
ATOM 1852 C CA B HIS A 1 114 ? 6.593 7.668 -6.959 0.47 8.74 175 HIS A CA 1
ATOM 1853 C C . HIS A 1 114 ? 5.231 7.147 -7.387 1.00 9.83 175 HIS A C 1
ATOM 1854 O O . HIS A 1 114 ? 4.461 7.868 -8.020 1.00 14.96 175 HIS A O 1
ATOM 1883 N N . SER A 1 115 ? 4.928 5.899 -7.039 1.00 8.61 176 SER A N 1
ATOM 1884 C CA . SER A 1 115 ? 3.710 5.246 -7.501 1.00 9.30 176 SER A CA 1
ATOM 1885 C C . SER A 1 115 ? 2.482 5.608 -6.683 1.00 12.33 176 SER A C 1
ATOM 1886 O O . SER A 1 115 ? 1.347 5.309 -7.090 1.00 13.59 176 SER A O 1
ATOM 1894 N N . ILE A 1 116 ? 2.706 6.223 -5.535 1.00 12.04 177 ILE A N 1
ATOM 1895 C CA . ILE A 1 116 ? 1.624 6.635 -4.653 1.00 13.18 177 ILE A CA 1
ATOM 1896 C C . ILE A 1 116 ? 0.980 7.892 -5.220 1.00 23.78 177 ILE A C 1
ATOM 1897 O O . ILE A 1 116 ? 1.647 8.872 -5.588 1.00 32.30 177 ILE A O 1
ATOM 1950 N N . LYS B 1 2 ? 16.853 10.247 46.972 1.00 23.55 63 LYS B N 1
ATOM 1951 C CA . LYS B 1 2 ? 16.479 9.967 48.360 1.00 23.65 63 LYS B CA 1
ATOM 1952 C C . LYS B 1 2 ? 14.973 9.719 48.452 1.00 22.68 63 LYS B C 1
ATOM 1953 O O . LYS B 1 2 ? 14.524 8.847 49.191 1.00 21.85 63 LYS B O 1
ATOM 1972 N N . ASP B 1 3 ? 14.198 10.481 47.688 1.00 20.27 64 ASP B N 1
ATOM 1973 C CA . ASP B 1 3 ? 12.749 10.384 47.775 1.00 22.53 64 ASP B CA 1
ATOM 1974 C C . ASP B 1 3 ? 12.182 9.233 46.964 1.00 18.70 64 ASP B C 1
ATOM 1975 O O . ASP B 1 3 ? 11.153 8.658 47.312 1.00 18.67 64 ASP B O 1
ATOM 1984 N N . LYS B 1 4 ? 12.824 8.926 45.849 1.00 18.05 65 LYS B N 1
ATOM 1985 C CA . LYS B 1 4 ? 12.448 7.760 45.072 1.00 17.66 65 LYS B CA 1
ATOM 1986 C C . LYS B 1 4 ? 12.669 6.486 45.892 1.00 14.83 65 LYS B C 1
ATOM 1987 O O . LYS B 1 4 ? 11.834 5.580 45.894 1.00 16.30 65 LYS B O 1
ATOM 2006 N N . VAL B 1 5 ? 13.803 6.427 46.592 1.00 15.97 66 VAL B N 1
ATOM 2007 C CA . VAL B 1 5 ? 14.095 5.288 47.439 1.00 15.18 66 VAL B CA 1
ATOM 2008 C C . VAL B 1 5 ? 13.022 5.185 48.538 1.00 15.93 66 VAL B C 1
ATOM 2009 O O . VAL B 1 5 ? 12.522 4.099 48.849 1.00 16.64 66 VAL B O 1
ATOM 2022 N N . ARG B 1 6 ? 12.670 6.317 49.129 1.00 15.80 67 ARG B N 1
ATOM 2023 C CA . ARG B 1 6 ? 11.686 6.324 50.209 1.00 15.59 67 ARG B CA 1
ATOM 2024 C C . ARG B 1 6 ? 10.324 5.898 49.655 1.00 16.10 67 ARG B C 1
ATOM 2025 O O . ARG B 1 6 ? 9.549 5.210 50.318 1.00 14.01 67 ARG B O 1
ATOM 2046 N N . ALA B 1 7 ? 10.018 6.277 48.414 1.00 14.09 68 ALA B N 1
ATOM 2047 C CA . ALA B 1 7 ? 8.759 5.839 47.836 1.00 13.99 68 ALA B CA 1
ATOM 2048 C C . ALA B 1 7 ? 8.705 4.333 47.595 1.00 11.45 68 ALA B C 1
ATOM 2049 O O . ALA B 1 7 ? 7.648 3.698 47.734 1.00 13.36 68 ALA B O 1
ATOM 2056 N N . MET B 1 8 ? 9.847 3.736 47.260 1.00 11.66 69 MET B N 1
ATOM 2057 C CA . MET B 1 8 ? 9.891 2.271 47.154 1.00 12.00 69 MET B CA 1
ATOM 2058 C C . MET B 1 8 ? 9.791 1.573 48.511 1.00 11.58 69 MET B C 1
ATOM 2059 O O . MET B 1 8 ? 9.148 0.510 48.649 1.00 13.38 69 MET B O 1
ATOM 2073 N N . ARG B 1 9 ? 10.460 2.155 49.504 1.00 12.06 70 ARG B N 1
ATOM 2074 C CA . ARG B 1 9 ? 10.304 1.624 50.864 1.00 11.64 70 ARG B CA 1
ATOM 2075 C C . ARG B 1 9 ? 8.838 1.673 51.298 1.00 9.02 70 ARG B C 1
ATOM 2076 O O . ARG B 1 9 ? 8.291 0.692 51.875 1.00 11.85 70 ARG B O 1
ATOM 2097 N N . SER B 1 10 ? 8.185 2.795 50.981 1.00 10.52 71 SER B N 1
ATOM 2098 C CA A SER B 1 10 ? 6.773 2.939 51.317 0.74 10.66 71 SER B CA 1
ATOM 2099 C CA B SER B 1 10 ? 6.783 2.949 51.315 0.26 11.62 71 SER B CA 1
ATOM 2100 C C . SER B 1 10 ? 5.918 1.901 50.611 1.00 10.65 71 SER B C 1
ATOM 2101 O O . SER B 1 10 ? 4.982 1.340 51.206 1.00 12.38 71 SER B O 1
ATOM 2116 N N . LEU B 1 11 ? 6.190 1.656 49.333 1.00 11.67 72 LEU B N 1
ATOM 2117 C CA . LEU B 1 11 ? 5.449 0.613 48.634 1.00 10.53 72 LEU B CA 1
ATOM 2118 C C . LEU B 1 11 ? 5.556 -0.726 49.360 1.00 10.00 72 LEU B C 1
ATOM 2119 O O . LEU B 1 11 ? 4.549 -1.425 49.557 1.00 12.62 72 LEU B O 1
ATOM 2135 N N . LEU B 1 12 ? 6.781 -1.101 49.747 1.00 10.39 73 LEU B N 1
ATOM 2136 C CA . LEU B 1 12 ? 6.984 -2.440 50.332 1.00 10.60 73 LEU B CA 1
ATOM 2137 C C . LEU B 1 12 ? 6.247 -2.651 51.653 1.00 12.28 73 LEU B C 1
ATOM 2138 O O . LEU B 1 12 ? 5.842 -3.777 51.963 1.00 15.16 73 LEU B O 1
ATOM 2154 N N . ILE B 1 13 ? 6.095 -1.585 52.431 1.00 11.90 74 ILE B N 1
ATOM 2155 C CA . ILE B 1 13 ? 5.299 -1.719 53.663 1.00 12.33 74 ILE B CA 1
ATOM 2156 C C . ILE B 1 13 ? 3.829 -1.351 53.522 1.00 13.81 74 ILE B C 1
ATOM 2157 O O . ILE B 1 13 ? 3.105 -1.410 54.499 1.00 16.18 74 ILE B O 1
ATOM 2173 N N . SER B 1 14 ? 3.367 -1.001 52.334 1.00 13.86 75 SER B N 1
ATOM 2174 C CA . SER B 1 14 ? 1.949 -0.620 52.144 1.00 13.20 75 SER B CA 1
ATOM 2175 C C . SER B 1 14 ? 1.000 -1.821 52.256 1.00 15.06 75 SER B C 1
ATOM 2176 O O . SER B 1 14 ? 1.374 -2.937 51.916 1.00 13.22 75 SER B O 1
ATOM 2184 N N . ASP B 1 15 ? -0.211 -1.597 52.763 1.00 15.78 76 ASP B N 1
ATOM 2185 C CA . ASP B 1 15 ? -1.254 -2.639 52.768 1.00 14.40 76 ASP B CA 1
ATOM 2186 C C . ASP B 1 15 ? -1.564 -3.174 51.367 1.00 15.18 76 ASP B C 1
ATOM 2187 O O . ASP B 1 15 ? -1.820 -4.359 51.191 1.00 15.10 76 ASP B O 1
ATOM 2196 N N . GLU B 1 16 ? -1.517 -2.297 50.371 1.00 13.88 77 GLU B N 1
ATOM 2197 C CA A GLU B 1 16 ? -1.768 -2.678 48.987 0.32 12.81 77 GLU B CA 1
ATOM 2198 C CA B GLU B 1 16 ? -1.757 -2.688 48.982 0.68 13.93 77 GLU B CA 1
ATOM 2199 C C . GLU B 1 16 ? -0.786 -3.770 48.541 1.00 15.53 77 GLU B C 1
ATOM 2200 O O . GLU B 1 16 ? -1.177 -4.804 48.006 1.00 17.12 77 GLU B O 1
ATOM 2223 N N . PHE B 1 17 ? 0.497 -3.542 48.785 1.00 12.49 78 PHE B N 1
ATOM 2224 C CA . PHE B 1 17 ? 1.495 -4.508 48.387 1.00 12.22 78 PHE B CA 1
ATOM 2225 C C . PHE B 1 17 ? 1.388 -5.787 49.214 1.00 10.77 78 PHE B C 1
ATOM 2226 O O . PHE B 1 17 ? 1.461 -6.900 48.657 1.00 14.08 78 PHE B O 1
ATOM 2243 N N . ALA B 1 18 ? 1.184 -5.637 50.524 1.00 14.12 79 ALA B N 1
ATOM 2244 C CA . ALA B 1 18 ? 1.096 -6.784 51.411 1.00 17.32 79 ALA B CA 1
ATOM 2245 C C . ALA B 1 18 ? -0.073 -7.701 51.077 1.00 18.07 79 ALA B C 1
ATOM 2246 O O . ALA B 1 18 ? -0.023 -8.898 51.329 1.00 22.60 79 ALA B O 1
ATOM 2253 N N . GLY B 1 19 ? -1.132 -7.127 50.527 1.00 16.14 80 GLY B N 1
ATOM 2254 C CA . GLY B 1 19 ? -2.316 -7.892 50.195 1.00 16.62 80 GLY B CA 1
ATOM 2255 C C . GLY B 1 19 ? -2.222 -8.698 48.916 1.00 18.68 80 GLY B C 1
ATOM 2256 O O . GLY B 1 19 ? -3.069 -9.537 48.659 1.00 20.33 80 GLY B O 1
ATOM 2260 N N . LEU B 1 20 ? -1.203 -8.453 48.106 1.00 16.21 81 LEU B N 1
ATOM 2261 C CA . LEU B 1 20 ? -1.088 -9.178 46.852 1.00 13.32 81 LEU B CA 1
ATOM 2262 C C . LEU B 1 20 ? -0.734 -10.640 47.143 1.00 17.12 81 LEU B C 1
ATOM 2263 O O . LEU B 1 20 ? -0.073 -10.953 48.139 1.00 16.82 81 LEU B O 1
ATOM 2279 N N . LYS B 1 21 ? -1.162 -11.535 46.272 1.00 19.03 82 LYS B N 1
ATOM 2280 C CA . LYS B 1 21 ? -1.142 -12.950 46.585 1.00 21.24 82 LYS B CA 1
ATOM 2281 C C . LYS B 1 21 ? -0.295 -13.764 45.648 1.00 17.55 82 LYS B C 1
ATOM 2282 O O . LYS B 1 21 ? -0.287 -14.982 45.722 1.00 18.47 82 LYS B O 1
ATOM 2301 N N . ASN B 1 22 ? 0.413 -13.085 44.755 1.00 15.07 83 ASN B N 1
ATOM 2302 C CA . ASN B 1 22 ? 1.274 -13.777 43.809 1.00 18.37 83 ASN B CA 1
ATOM 2303 C C . ASN B 1 22 ? 2.341 -12.853 43.250 1.00 16.72 83 ASN B C 1
ATOM 2304 O O . ASN B 1 22 ? 2.286 -11.632 43.420 1.00 14.46 83 ASN B O 1
ATOM 2315 N N . ALA B 1 23 ? 3.326 -13.458 42.598 1.00 16.15 84 ALA B N 1
ATOM 2316 C CA . ALA B 1 23 ? 4.506 -12.739 42.140 1.00 13.14 84 ALA B CA 1
ATOM 2317 C C . ALA B 1 23 ? 4.173 -11.780 41.001 1.00 12.72 84 ALA B C 1
ATOM 2318 O O . ALA B 1 23 ? 4.706 -10.690 40.949 1.00 13.65 84 ALA B O 1
ATOM 2325 N N . ILE B 1 24 ? 3.324 -12.187 40.081 1.00 12.42 85 ILE B N 1
ATOM 2326 C CA . ILE B 1 24 ? 3.052 -11.316 38.938 1.00 12.80 85 ILE B CA 1
ATOM 2327 C C . ILE B 1 24 ? 2.376 -10.010 39.389 1.00 12.92 85 ILE B C 1
ATOM 2328 O O . ILE B 1 24 ? 2.701 -8.936 38.894 1.00 13.41 85 ILE B O 1
ATOM 2344 N N . ASP B 1 25 ? 1.467 -10.084 40.357 1.00 12.10 86 ASP B N 1
ATOM 2345 C CA . ASP B 1 25 ? 0.862 -8.865 40.889 1.00 13.93 86 ASP B CA 1
ATOM 2346 C C . ASP B 1 25 ? 1.887 -7.932 41.573 1.00 10.70 86 ASP B C 1
ATOM 2347 O O . ASP B 1 25 ? 1.869 -6.701 41.391 1.00 11.49 86 ASP B O 1
ATOM 2356 N N . ARG B 1 26 ? 2.798 -8.522 42.356 1.00 10.04 87 ARG B N 1
ATOM 2357 C CA . ARG B 1 26 ? 3.838 -7.751 43.008 1.00 10.64 87 ARG B CA 1
ATOM 2358 C C . ARG B 1 26 ? 4.783 -7.152 41.956 1.00 10.86 87 ARG B C 1
ATOM 2359 O O . ARG B 1 26 ? 5.120 -5.980 42.018 1.00 10.61 87 ARG B O 1
ATOM 2380 N N . PHE B 1 27 ? 5.163 -7.975 40.991 1.00 11.28 88 PHE B N 1
ATOM 2381 C CA . PHE B 1 27 ? 5.968 -7.539 39.846 1.00 12.69 88 PHE B CA 1
ATOM 2382 C C . PHE B 1 27 ? 5.333 -6.315 39.178 1.00 12.84 88 PHE B C 1
ATOM 2383 O O . PHE B 1 27 ? 5.968 -5.267 38.960 1.00 10.35 88 PHE B O 1
ATOM 2400 N N . MET B 1 28 ? 4.059 -6.454 38.855 1.00 11.48 89 MET B N 1
ATOM 2401 C CA . MET B 1 28 ? 3.374 -5.393 38.125 1.00 12.29 89 MET B CA 1
ATOM 2402 C C . MET B 1 28 ? 3.252 -4.091 38.912 1.00 10.37 89 MET B C 1
ATOM 2403 O O . MET B 1 28 ? 3.439 -2.987 38.386 1.00 11.88 89 MET B O 1
ATOM 2417 N N . LEU B 1 29 ? 2.932 -4.224 40.190 1.00 9.57 90 LEU B N 1
ATOM 2418 C CA . LEU B 1 29 ? 2.809 -3.024 41.029 1.00 10.01 90 LEU B CA 1
ATOM 2419 C C . LEU B 1 29 ? 4.142 -2.305 41.239 1.00 8.02 90 LEU B C 1
ATOM 2420 O O . LEU B 1 29 ? 4.206 -1.078 41.257 1.00 11.06 90 LEU B O 1
ATOM 2436 N N . ILE B 1 30 ? 5.209 -3.083 41.359 1.00 8.83 91 ILE B N 1
ATOM 2437 C CA . ILE B 1 30 ? 6.549 -2.499 41.434 1.00 10.55 91 ILE B CA 1
ATOM 2438 C C . ILE B 1 30 ? 6.898 -1.699 40.173 1.00 8.97 91 ILE B C 1
ATOM 2439 O O . ILE B 1 30 ? 7.403 -0.563 40.253 1.00 10.38 91 ILE B O 1
ATOM 2455 N N . LEU B 1 31 ? 6.594 -2.286 39.019 1.00 9.32 92 LEU B N 1
ATOM 2456 C CA . LEU B 1 31 ? 6.857 -1.599 37.739 1.00 9.65 92 LEU B CA 1
ATOM 2457 C C . LEU B 1 31 ? 6.016 -0.329 37.597 1.00 11.70 92 LEU B C 1
ATOM 2458 O O . LEU B 1 31 ? 6.516 0.735 37.206 1.00 11.59 92 LEU B O 1
ATOM 2474 N N . SER B 1 32 ? 4.729 -0.431 37.909 1.00 9.87 93 SER B N 1
ATOM 2475 C CA A SER B 1 32 ? 3.872 0.745 37.871 0.47 11.08 93 SER B CA 1
ATOM 2476 C CA B SER B 1 32 ? 3.866 0.750 37.882 0.53 10.03 93 SER B CA 1
ATOM 2477 C C . SER B 1 32 ? 4.401 1.861 38.765 1.00 10.03 93 SER B C 1
ATOM 2478 O O . SER B 1 32 ? 4.383 3.061 38.394 1.00 13.35 93 SER B O 1
ATOM 2493 N N . THR B 1 33 ? 4.871 1.489 39.955 1.00 9.50 94 THR B N 1
ATOM 2494 C CA . THR B 1 33 ? 5.351 2.489 40.892 1.00 10.22 94 THR B CA 1
ATOM 2495 C C . THR B 1 33 ? 6.632 3.166 40.405 1.00 12.12 94 THR B C 1
ATOM 2496 O O . THR B 1 33 ? 6.797 4.382 40.518 1.00 12.28 94 THR B O 1
ATOM 2507 N N . LEU B 1 34 ? 7.536 2.364 39.848 1.00 11.98 95 LEU B N 1
ATOM 2508 C CA . LEU B 1 34 ? 8.797 2.907 39.312 1.00 11.85 95 LEU B CA 1
ATOM 2509 C C . LEU B 1 34 ? 8.522 3.910 38.206 1.00 11.07 95 LEU B C 1
ATOM 2510 O O . LEU B 1 34 ? 9.166 4.963 38.141 1.00 14.05 95 LEU B O 1
ATOM 2526 N N . HIS B 1 35 ? 7.560 3.587 37.348 1.00 10.76 96 HIS B N 1
ATOM 2527 C CA . HIS B 1 35 ? 7.150 4.529 36.314 1.00 12.06 96 HIS B CA 1
ATOM 2528 C C . HIS B 1 35 ? 6.562 5.811 36.911 1.00 14.99 96 HIS B C 1
ATOM 2529 O O . HIS B 1 35 ? 6.846 6.922 36.442 1.00 17.32 96 HIS B O 1
ATOM 2544 N N . ARG B 1 36 ? 5.709 5.661 37.922 1.00 15.00 97 ARG B N 1
ATOM 2545 C CA A ARG B 1 36 ? 5.095 6.818 38.564 0.59 15.33 97 ARG B CA 1
ATOM 2546 C CA B ARG B 1 36 ? 5.094 6.818 38.563 0.41 15.42 97 ARG B CA 1
ATOM 2547 C C . ARG B 1 36 ? 6.132 7.774 39.130 1.00 19.30 97 ARG B C 1
ATOM 2548 O O . ARG B 1 36 ? 6.028 9.001 38.981 1.00 22.11 97 ARG B O 1
ATOM 2589 N N . ILE B 1 37 ? 7.134 7.226 39.798 1.00 17.72 98 ILE B N 1
ATOM 2590 C CA . ILE B 1 37 ? 8.066 8.116 40.496 1.00 19.37 98 ILE B CA 1
ATOM 2591 C C . ILE B 1 37 ? 9.115 8.787 39.576 1.00 16.61 98 ILE B C 1
ATOM 2592 O O . ILE B 1 37 ? 9.699 9.802 39.966 1.00 22.22 98 ILE B O 1
ATOM 2608 N N . ASP B 1 38 ? 9.361 8.218 38.394 1.00 18.03 99 ASP B N 1
ATOM 2609 C CA . ASP B 1 38 ? 10.263 8.841 37.430 1.00 16.73 99 ASP B CA 1
ATOM 2610 C C . ASP B 1 38 ? 10.076 8.236 36.045 1.00 14.82 99 ASP B C 1
ATOM 2611 O O . ASP B 1 38 ? 10.755 7.283 35.695 1.00 17.67 99 ASP B O 1
ATOM 2620 N N . SER B 1 39 ? 9.163 8.799 35.261 1.00 17.20 100 SER B N 1
ATOM 2621 C CA . SER B 1 39 ? 8.792 8.195 33.996 1.00 19.05 100 SER B CA 1
ATOM 2622 C C . SER B 1 39 ? 9.891 8.316 32.938 1.00 18.18 100 SER B C 1
ATOM 2623 O O . SER B 1 39 ? 10.043 7.426 32.106 1.00 19.91 100 SER B O 1
ATOM 2631 N N . ALA B 1 40 ? 10.682 9.381 33.001 1.00 21.51 101 ALA B N 1
ATOM 2632 C CA . ALA B 1 40 ? 11.802 9.568 32.070 1.00 22.29 101 ALA B CA 1
ATOM 2633 C C . ALA B 1 40 ? 12.902 8.523 32.280 1.00 21.66 101 ALA B C 1
ATOM 2634 O O . ALA B 1 40 ? 13.441 7.952 31.325 1.00 24.46 101 ALA B O 1
ATOM 2641 N N . SER B 1 41 ? 13.204 8.243 33.537 1.00 21.54 102 SER B N 1
ATOM 2642 C CA . SER B 1 41 ? 14.210 7.245 33.894 1.00 17.89 102 SER B CA 1
ATOM 2643 C C . SER B 1 41 ? 13.723 5.825 33.561 1.00 18.98 102 SER B C 1
ATOM 2644 O O . SER B 1 41 ? 14.461 4.991 33.022 1.00 18.57 102 SER B O 1
ATOM 2652 N N . PHE B 1 42 ? 12.462 5.571 33.886 1.00 17.97 103 PHE B N 1
ATOM 2653 C CA . PHE B 1 42 ? 11.819 4.285 33.610 1.00 18.39 103 PHE B CA 1
ATOM 2654 C C . PHE B 1 42 ? 11.766 3.986 32.112 1.00 18.42 103 PHE B C 1
ATOM 2655 O O . PHE B 1 42 ? 12.101 2.886 31.677 1.00 17.09 103 PHE B O 1
ATOM 2672 N N . SER B 1 43 ? 11.335 4.960 31.323 1.00 15.64 104 SER B N 1
ATOM 2673 C CA . SER B 1 43 ? 11.162 4.723 29.884 1.00 19.80 104 SER B CA 1
ATOM 2674 C C . SER B 1 43 ? 12.461 4.273 29.244 1.00 19.35 104 SER B C 1
ATOM 2675 O O . SER B 1 43 ? 12.488 3.295 28.476 1.00 21.76 104 SER B O 1
ATOM 2683 N N . GLU B 1 44 ? 13.554 4.962 29.546 1.00 18.19 105 GLU B N 1
ATOM 2684 C CA . GLU B 1 44 ? 14.855 4.590 28.974 1.00 20.96 105 GLU B CA 1
ATOM 2685 C C . GLU B 1 44 ? 15.392 3.300 29.556 1.00 17.10 105 GLU B C 1
ATOM 2686 O O . GLU B 1 44 ? 16.013 2.511 28.880 1.00 17.90 105 GLU B O 1
ATOM 2698 N N . ALA B 1 45 ? 15.152 3.075 30.846 1.00 17.73 106 ALA B N 1
ATOM 2699 C CA . ALA B 1 45 ? 15.607 1.842 31.472 1.00 16.83 106 ALA B CA 1
ATOM 2700 C C . ALA B 1 45 ? 14.918 0.576 30.960 1.00 16.97 106 ALA B C 1
ATOM 2701 O O . ALA B 1 45 ? 15.505 -0.509 30.984 1.00 22.33 106 ALA B O 1
ATOM 2708 N N . THR B 1 46 ? 13.670 0.711 30.522 1.00 18.19 107 THR B N 1
ATOM 2709 C CA . THR B 1 46 ? 12.951 -0.433 29.975 1.00 20.62 107 THR B CA 1
ATOM 2710 C C . THR B 1 46 ? 13.067 -0.579 28.476 1.00 25.06 107 THR B C 1
ATOM 2711 O O . THR B 1 46 ? 13.074 -1.709 27.963 1.00 25.45 107 THR B O 1
ATOM 2722 N N . MET B 1 47 ? 13.126 0.547 27.770 1.00 28.04 108 MET B N 1
ATOM 2723 C CA . MET B 1 47 ? 13.141 0.494 26.312 1.00 27.88 108 MET B CA 1
ATOM 2724 C C . MET B 1 47 ? 14.542 0.235 25.796 1.00 29.40 108 MET B C 1
ATOM 2725 O O . MET B 1 47 ? 14.749 0.125 24.584 1.00 33.84 108 MET B O 1
ATOM 2739 N N . PHE B 1 48 ? 15.497 0.139 26.711 1.00 33.07 109 PHE B N 1
ATOM 2740 C CA . PHE B 1 48 ? 16.816 -0.375 26.388 1.00 34.03 109 PHE B CA 1
ATOM 2741 C C . PHE B 1 48 ? 16.755 -1.889 26.273 1.00 39.23 109 PHE B C 1
ATOM 2742 O O . PHE 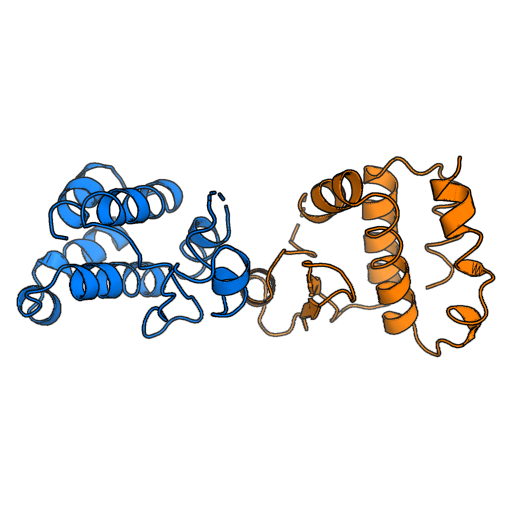B 1 48 ? 17.116 -2.441 25.236 1.00 44.86 109 PHE B O 1
ATOM 2746 N N . ARG B 1 53 ? 17.596 -8.974 23.564 1.00 36.06 114 ARG B N 1
ATOM 2747 C CA . ARG B 1 53 ? 16.421 -9.715 24.038 1.00 38.55 114 ARG B CA 1
ATOM 2748 C C . ARG B 1 53 ? 15.384 -8.785 24.681 1.00 37.26 114 ARG B C 1
ATOM 2749 O O . ARG B 1 53 ? 15.657 -8.165 25.695 1.00 38.86 114 ARG B O 1
ATOM 2752 N N . VAL B 1 54 ? 14.188 -8.721 24.101 1.00 32.29 115 VAL B N 1
ATOM 2753 C CA . VAL B 1 54 ? 13.225 -7.665 24.428 1.00 27.80 115 VAL B CA 1
ATOM 2754 C C . VAL B 1 54 ? 12.208 -8.086 25.473 1.00 25.06 115 VAL B C 1
ATOM 2755 O O . VAL B 1 54 ? 11.509 -9.078 25.292 1.00 29.15 115 VAL B O 1
ATOM 2768 N N . TYR B 1 55 ? 12.121 -7.327 26.561 1.00 21.51 116 TYR B N 1
ATOM 2769 C CA . TYR B 1 55 ? 11.194 -7.639 27.644 1.00 22.88 116 TYR B CA 1
ATOM 2770 C C . TYR B 1 55 ? 10.053 -6.650 27.742 1.00 16.97 116 TYR B C 1
ATOM 2771 O O . TYR B 1 55 ? 8.949 -7.013 28.146 1.00 16.23 116 TYR B O 1
ATOM 2789 N N . PHE B 1 56 ? 10.332 -5.402 27.385 1.00 13.10 117 PHE B N 1
ATOM 2790 C CA . PHE B 1 56 ? 9.391 -4.309 27.534 1.00 13.45 117 PHE B CA 1
ATOM 2791 C C . PHE B 1 56 ? 9.165 -3.659 26.169 1.00 12.24 117 PHE B C 1
ATOM 2792 O O . PHE B 1 56 ? 10.040 -3.671 25.306 1.00 15.08 117 PHE B O 1
ATOM 2809 N N . ALA B 1 57 ? 7.983 -3.102 25.991 1.00 12.49 118 ALA B N 1
ATOM 2810 C CA . ALA B 1 57 ? 7.679 -2.321 24.781 1.00 13.26 118 ALA B CA 1
ATOM 2811 C C . ALA B 1 57 ? 6.605 -1.309 25.067 1.00 11.42 118 ALA B C 1
ATOM 2812 O O . ALA B 1 57 ? 5.989 -1.378 26.117 1.00 13.49 118 ALA B O 1
ATOM 2819 N N . ASP B 1 58 ? 6.360 -0.380 24.141 1.00 15.95 119 ASP B N 1
ATOM 2820 C CA . ASP B 1 58 ? 5.251 0.562 24.300 1.00 16.12 119 ASP B CA 1
ATOM 2821 C C . ASP B 1 58 ? 3.997 0.064 23.608 1.00 16.15 119 ASP B C 1
ATOM 2822 O O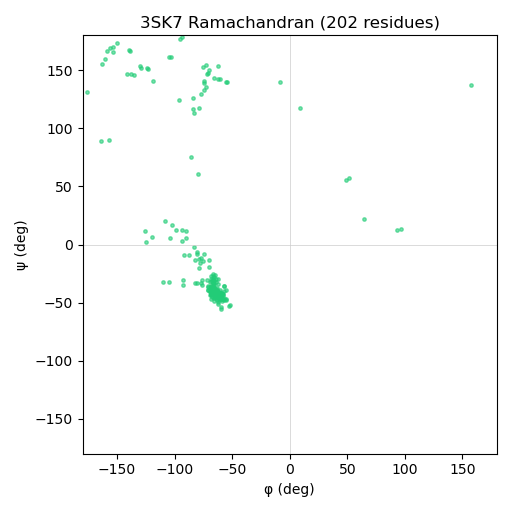 . ASP B 1 58 ? 3.019 0.796 23.458 1.00 17.41 119 ASP B O 1
ATOM 2831 N N . ASN B 1 59 ? 4.018 -1.211 23.223 1.00 16.19 120 ASN B N 1
ATOM 2832 C CA . ASN B 1 59 ? 2.856 -1.844 22.588 1.00 17.60 120 ASN B CA 1
ATOM 2833 C C . ASN B 1 59 ? 2.951 -3.362 22.679 1.00 17.41 120 ASN B C 1
ATOM 2834 O O . ASN B 1 59 ? 4.021 -3.928 22.879 1.00 18.17 120 ASN B O 1
ATOM 2845 N N . GLU B 1 60 ? 1.814 -4.025 22.538 1.00 14.79 121 GLU B N 1
ATOM 2846 C CA . GLU B 1 60 ? 1.751 -5.476 22.670 1.00 16.51 121 GLU B CA 1
ATOM 2847 C C . GLU B 1 60 ? 2.421 -6.207 21.503 1.00 19.36 121 GLU B C 1
ATOM 2848 O O . GLU B 1 60 ? 3.090 -7.247 21.655 1.00 19.79 121 GLU B O 1
ATOM 2860 N N . GLN B 1 61 ? 2.232 -5.672 20.299 1.00 21.67 122 GLN B N 1
ATOM 2861 C CA . GLN B 1 61 ? 2.654 -6.395 19.124 1.00 19.64 122 GLN B CA 1
ATOM 2862 C C . GLN B 1 61 ? 4.172 -6.601 19.072 1.00 19.97 122 GLN B C 1
ATOM 2863 O O . GLN B 1 61 ? 4.652 -7.668 18.670 1.00 24.54 122 GLN B O 1
ATOM 2877 N N . THR B 1 62 ? 4.927 -5.597 19.496 1.00 19.71 123 THR B N 1
ATOM 2878 C CA . THR B 1 62 ? 6.383 -5.705 19.507 1.00 19.83 123 THR B CA 1
ATOM 2879 C C . THR B 1 62 ? 6.820 -6.911 20.336 1.00 20.63 123 THR B C 1
ATOM 2880 O O . THR B 1 62 ? 7.790 -7.584 19.997 1.00 24.73 123 THR B O 1
ATOM 2891 N N . LEU B 1 63 ? 6.092 -7.189 21.416 1.00 17.74 124 LEU B N 1
ATOM 2892 C CA . LEU B 1 63 ? 6.424 -8.319 22.274 1.00 19.05 124 LEU B CA 1
ATOM 2893 C C . LEU B 1 63 ? 5.906 -9.640 21.699 1.00 22.05 124 LEU B C 1
ATOM 2894 O O . LEU B 1 63 ? 6.525 -10.682 21.897 1.00 25.19 124 LEU B O 1
ATOM 2910 N N . LEU B 1 64 ? 4.768 -9.609 21.004 1.00 21.93 125 LEU B N 1
ATOM 2911 C CA . LEU B 1 64 ? 4.301 -10.820 20.305 1.00 26.08 125 LEU B CA 1
ATOM 2912 C C . LEU B 1 64 ? 5.210 -11.183 19.118 1.00 30.65 125 LEU B C 1
ATOM 2913 O O . LEU B 1 64 ? 5.314 -12.346 18.731 1.00 35.02 125 LEU B O 1
ATOM 2929 N N . ALA B 1 65 ? 5.867 -10.188 18.533 1.00 34.04 126 ALA B N 1
ATOM 2930 C CA . ALA B 1 65 ? 6.816 -10.463 17.457 1.00 36.18 126 ALA B CA 1
ATOM 2931 C C . ALA B 1 65 ? 8.040 -11.262 17.942 1.00 39.24 126 ALA B C 1
ATOM 2932 O O . ALA B 1 65 ? 8.657 -12.004 17.166 1.00 40.19 126 ALA B O 1
ATOM 2939 N N . SER B 1 66 ? 8.387 -11.117 19.219 1.00 40.83 127 SER B N 1
ATOM 2940 C CA . SER B 1 66 ? 9.504 -11.868 19.801 1.00 38.27 127 SER B CA 1
ATOM 2941 C C . SER B 1 66 ? 9.102 -13.298 20.180 1.00 35.53 127 SER B C 1
ATOM 2942 O O . SER B 1 66 ? 9.948 -14.116 20.552 1.00 41.76 127 SER B O 1
ATOM 2950 N N . GLY B 1 67 ? 7.802 -13.583 20.092 1.00 37.97 128 GLY B N 1
ATOM 2951 C CA . GLY B 1 67 ? 7.272 -14.902 20.389 1.00 34.89 128 GLY B CA 1
ATOM 2952 C C . GLY B 1 67 ? 5.804 -14.817 20.745 1.00 35.72 128 GLY B C 1
ATOM 2953 O O . GLY B 1 67 ? 5.392 -13.935 21.495 1.00 40.28 128 GLY B O 1
ATOM 2957 N N . GLN B 1 68 ? 5.010 -15.743 20.221 1.00 36.66 129 GLN B N 1
ATOM 2958 C CA . GLN B 1 68 ? 3.557 -15.656 20.358 1.00 38.78 129 GLN B CA 1
ATOM 2959 C C . GLN B 1 68 ? 3.087 -16.104 21.743 1.00 36.65 129 GLN B C 1
ATOM 2960 O O . GLN B 1 68 ? 1.957 -15.817 22.143 1.00 37.47 129 GLN B O 1
ATOM 2974 N N . THR B 1 69 ? 3.970 -16.788 22.471 1.00 34.81 130 THR B N 1
ATOM 2975 C CA . THR B 1 69 ? 3.645 -17.320 23.791 1.00 35.18 130 THR B CA 1
ATOM 2976 C C . THR B 1 69 ? 4.223 -16.477 24.939 1.00 30.78 130 THR B C 1
ATOM 2977 O O . THR B 1 69 ? 4.295 -16.940 26.077 1.00 32.55 130 THR B O 1
ATOM 2988 N N . THR B 1 70 ? 4.626 -15.243 24.651 1.00 25.71 131 THR B N 1
ATOM 2989 C CA . THR B 1 70 ? 5.300 -14.433 25.661 1.00 22.10 131 THR B CA 1
ATOM 2990 C C . THR B 1 70 ? 4.353 -13.843 26.708 1.00 21.29 131 THR B C 1
ATOM 2991 O O . THR B 1 70 ? 4.791 -13.330 27.736 1.00 23.25 131 THR B O 1
ATOM 3002 N N . LYS B 1 71 ? 3.055 -13.917 26.454 1.00 22.25 132 LYS B N 1
ATOM 3003 C CA . LYS B 1 71 ? 2.058 -13.374 27.372 1.00 21.32 132 LYS B CA 1
ATOM 3004 C C . LYS B 1 71 ? 2.342 -11.936 27.765 1.00 20.09 132 LYS B C 1
ATOM 3005 O O . LYS B 1 71 ? 2.437 -11.616 28.944 1.00 17.72 132 LYS B O 1
ATOM 3024 N N . PRO B 1 72 ? 2.447 -11.047 26.779 1.00 19.62 133 PRO B N 1
ATOM 3025 C CA . PRO B 1 72 ? 2.628 -9.642 27.133 1.00 15.53 133 PRO B CA 1
ATOM 3026 C C . PRO B 1 72 ? 1.442 -9.101 27.912 1.00 19.46 133 PRO B C 1
ATOM 3027 O O . PRO B 1 72 ? 0.300 -9.460 27.631 1.00 22.72 133 PRO B O 1
ATOM 3038 N N . LYS B 1 73 ? 1.722 -8.250 28.892 1.00 16.76 134 LYS B N 1
ATOM 3039 C CA . LYS B 1 73 ? 0.686 -7.596 29.667 1.00 15.59 134 LYS B CA 1
ATOM 3040 C C . LYS B 1 73 ? 0.967 -6.109 29.867 1.00 14.12 134 LYS B C 1
ATOM 3041 O O . LYS B 1 73 ? 2.127 -5.700 29.996 1.00 14.35 134 LYS B O 1
ATOM 3060 N N . ALA B 1 74 ? -0.095 -5.312 29.903 1.00 16.22 135 ALA B N 1
ATOM 3061 C CA . ALA B 1 74 ? 0.044 -3.880 30.102 1.00 17.50 135 ALA B CA 1
ATOM 3062 C C . ALA B 1 74 ? 0.386 -3.626 31.546 1.00 16.79 135 ALA B C 1
ATOM 3063 O O . ALA B 1 74 ? -0.242 -4.183 32.434 1.00 20.79 135 ALA B O 1
ATOM 3070 N N . ILE B 1 75 ? 1.392 -2.783 31.768 1.00 15.98 136 ILE B N 1
ATOM 3071 C CA . ILE B 1 75 ? 1.736 -2.321 33.103 1.00 16.77 136 ILE B CA 1
ATOM 3072 C C . ILE B 1 75 ? 0.747 -1.217 33.499 1.00 18.56 136 ILE B C 1
ATOM 3073 O O . ILE B 1 75 ? 0.692 -0.167 32.861 1.00 17.61 136 ILE B O 1
ATOM 3089 N N . PRO B 1 76 ? -0.039 -1.455 34.562 1.00 18.58 137 PRO B N 1
ATOM 3090 C CA . PRO B 1 76 ? -1.107 -0.517 34.929 1.00 19.67 137 PRO B CA 1
ATOM 3091 C C . PRO B 1 76 ? -0.619 0.906 35.143 1.00 20.16 137 PRO B C 1
ATOM 3092 O O . PRO B 1 76 ? 0.458 1.143 35.707 1.00 18.93 137 PRO B O 1
ATOM 3103 N N . ASN B 1 77 ? -1.417 1.849 34.663 1.00 20.96 138 ASN B N 1
ATOM 3104 C CA . ASN B 1 77 ? -1.120 3.266 34.790 1.00 23.87 138 ASN B CA 1
ATOM 3105 C C . ASN B 1 77 ? 0.125 3.719 34.064 1.00 24.95 138 ASN B C 1
ATOM 3106 O O . ASN B 1 77 ? 0.693 4.760 34.397 1.00 30.26 138 ASN B O 1
ATOM 3117 N N . THR B 1 78 ? 0.534 2.947 33.057 1.00 20.96 139 THR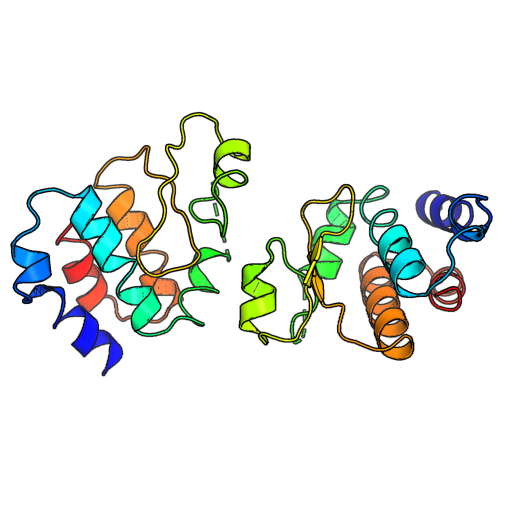 B N 1
ATOM 3118 C CA . THR B 1 78 ? 1.636 3.326 32.184 1.00 20.42 139 THR B CA 1
ATOM 3119 C C . THR B 1 78 ? 1.280 2.979 30.748 1.00 21.03 139 THR B C 1
ATOM 3120 O O . THR B 1 78 ? 0.330 2.250 30.503 1.00 22.58 139 THR B O 1
ATOM 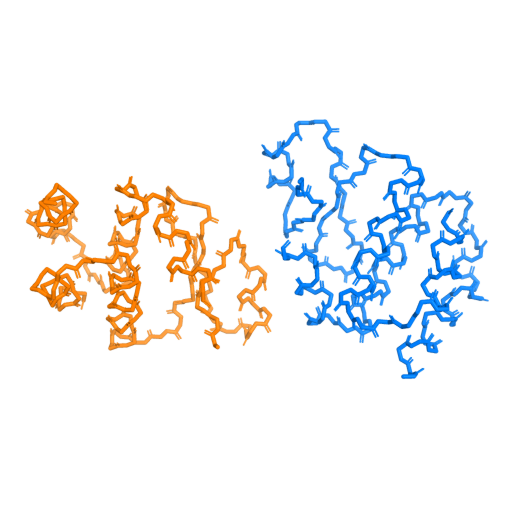3131 N N . PRO B 1 79 ? 2.049 3.504 29.790 1.00 18.38 140 PRO B N 1
ATOM 3132 C CA . PRO B 1 79 ? 1.850 3.131 28.383 1.00 19.53 140 PRO B CA 1
ATOM 3133 C C . PRO B 1 79 ? 2.690 1.920 27.948 1.00 17.99 140 PRO B C 1
ATOM 3134 O O . PRO B 1 79 ? 2.769 1.609 26.750 1.00 21.16 140 PRO B O 1
ATOM 3145 N N . PHE B 1 80 ? 3.289 1.227 28.916 1.00 15.33 141 PHE B N 1
ATOM 3146 C CA . PHE B 1 80 ? 4.248 0.162 28.617 1.00 14.52 141 PHE B CA 1
ATOM 3147 C C . PHE B 1 80 ? 3.664 -1.213 28.836 1.00 13.68 141 PHE B C 1
ATOM 3148 O O . PHE B 1 80 ? 2.657 -1.355 29.535 1.00 15.79 141 PHE B O 1
ATOM 3165 N N . TRP B 1 81 ? 4.310 -2.202 28.228 1.00 13.41 142 TRP B N 1
ATOM 3166 C CA . TRP B 1 81 ? 3.929 -3.598 28.249 1.00 12.00 142 TRP B CA 1
ATOM 3167 C C . TRP B 1 81 ? 5.158 -4.409 28.621 1.00 11.88 142 TRP B C 1
ATOM 3168 O O . TRP B 1 81 ? 6.296 -4.000 28.319 1.00 11.38 142 TRP B O 1
ATOM 3189 N N . VAL B 1 82 ? 4.939 -5.581 29.211 1.00 12.27 143 VAL B N 1
ATOM 3190 C CA . VAL B 1 82 ? 6.042 -6.450 29.596 1.00 13.00 143 VAL B CA 1
ATOM 3191 C C . VAL B 1 82 ? 5.690 -7.913 29.350 1.00 13.80 143 VAL B C 1
ATOM 3192 O O . VAL B 1 82 ? 4.543 -8.303 29.487 1.00 14.63 143 VAL B O 1
ATOM 3205 N N . ILE B 1 83 ? 6.681 -8.727 28.987 1.00 13.54 144 ILE B N 1
ATOM 3206 C CA . ILE B 1 83 ? 6.431 -10.155 28.836 1.00 14.48 144 ILE B CA 1
ATOM 3207 C C . ILE B 1 83 ? 6.312 -10.797 30.219 1.00 17.17 144 ILE B C 1
ATOM 3208 O O . ILE B 1 83 ? 7.071 -10.456 31.144 1.00 16.68 144 ILE B O 1
ATOM 3224 N N . THR B 1 84 ? 5.350 -11.707 30.360 1.00 17.69 145 THR B N 1
ATOM 3225 C CA . THR B 1 84 ? 5.081 -12.322 31.656 1.00 18.77 145 THR B CA 1
ATOM 3226 C C . THR B 1 84 ? 5.124 -13.839 31.666 1.00 19.18 145 THR B C 1
ATOM 3227 O O . THR B 1 84 ? 4.871 -14.445 32.704 1.00 22.54 145 THR B O 1
ATOM 3238 N N . ASN B 1 85 ? 5.440 -14.463 30.538 1.00 21.35 146 ASN B N 1
ATOM 3239 C CA . ASN B 1 85 ? 5.572 -15.910 30.552 1.00 21.02 146 ASN B CA 1
ATOM 3240 C C . ASN B 1 85 ? 6.975 -16.262 30.975 1.00 21.41 146 ASN B C 1
ATOM 3241 O O . ASN B 1 85 ? 7.818 -16.644 30.161 1.00 25.89 146 ASN B O 1
ATOM 3252 N N . ASN B 1 86 ? 7.206 -16.112 32.273 1.00 17.87 147 ASN B N 1
ATOM 3253 C CA . ASN B 1 86 ? 8.511 -16.328 32.886 1.00 19.15 147 ASN B CA 1
ATOM 3254 C C . ASN B 1 86 ? 8.330 -16.652 34.360 1.00 19.85 147 ASN B C 1
ATOM 3255 O O . ASN B 1 86 ? 7.240 -16.529 34.908 1.00 17.88 147 ASN B O 1
ATOM 3266 N N . ASN B 1 87 ? 9.401 -17.096 34.996 1.00 17.67 148 ASN B N 1
ATOM 3267 C CA . ASN B 1 87 ? 9.319 -17.465 36.406 1.00 18.39 148 ASN B CA 1
ATOM 3268 C C . ASN B 1 87 ? 9.752 -16.318 37.316 1.00 17.10 148 ASN B C 1
ATOM 3269 O O . ASN B 1 87 ? 10.126 -15.243 36.851 1.00 17.78 148 ASN B O 1
ATOM 3280 N N . THR B 1 88 ? 9.661 -16.527 38.618 1.00 16.16 149 THR B N 1
ATOM 3281 C CA . THR B 1 88 ? 9.912 -15.453 39.550 1.00 14.17 149 THR B CA 1
ATOM 3282 C C . THR B 1 88 ? 11.374 -15.028 39.584 1.00 13.51 149 THR B C 1
ATOM 3283 O O . THR B 1 88 ? 11.678 -13.863 39.741 1.00 20.51 149 THR B O 1
ATOM 3294 N N . SER B 1 89 ? 12.289 -15.963 39.370 1.00 16.71 150 SER B N 1
ATOM 3295 C CA . SER B 1 89 ? 13.695 -15.614 39.309 1.00 17.29 150 SER B CA 1
ATOM 3296 C C . SER B 1 89 ? 13.990 -14.624 38.164 1.00 16.16 150 SER B C 1
ATOM 3297 O O . SER B 1 89 ? 14.732 -13.646 38.320 1.00 18.56 150 SER B O 1
ATOM 3305 N N . ARG B 1 90 ? 13.349 -14.859 37.025 1.00 16.72 151 ARG B N 1
ATOM 3306 C CA . ARG B 1 90 ? 13.497 -13.973 35.891 1.00 15.87 151 ARG B CA 1
ATOM 3307 C C . ARG B 1 90 ? 12.860 -12.620 36.156 1.00 15.87 151 ARG B C 1
ATOM 3308 O O . ARG B 1 90 ? 13.444 -11.601 35.843 1.00 18.40 151 ARG B O 1
ATOM 3329 N N . LYS B 1 91 ? 11.664 -12.609 36.757 1.00 15.32 152 LYS B N 1
ATOM 3330 C CA . LYS B 1 91 ? 11.021 -11.349 37.102 1.00 13.74 152 LYS B CA 1
ATOM 3331 C C . LYS B 1 91 ? 11.909 -10.503 38.029 1.00 13.97 152 LYS B C 1
ATOM 3332 O O . LYS B 1 91 ? 12.009 -9.267 37.892 1.00 17.68 152 LYS B O 1
ATOM 3351 N N . GLN B 1 92 ? 12.521 -11.158 39.012 1.00 15.22 153 GLN B N 1
ATOM 3352 C CA . GLN B 1 92 ? 13.419 -10.449 39.905 1.00 17.28 153 GLN B CA 1
ATOM 3353 C C . GLN B 1 92 ? 14.611 -9.854 39.138 1.00 16.84 153 GLN B C 1
ATOM 3354 O O . GLN B 1 92 ? 15.035 -8.720 39.395 1.00 19.01 153 GLN B O 1
ATOM 3368 N N . GLN B 1 93 ? 15.147 -10.636 38.195 1.00 16.59 154 GLN B N 1
ATOM 3369 C CA . GLN B 1 93 ? 16.244 -10.157 37.358 1.00 17.79 154 GLN B CA 1
ATOM 3370 C C . GLN B 1 93 ? 15.856 -8.940 36.518 1.00 18.26 154 GLN B C 1
ATOM 3371 O O . GLN B 1 93 ? 16.612 -7.964 36.394 1.00 19.19 154 GLN B O 1
ATOM 3385 N N . MET B 1 94 ? 14.652 -9.002 35.958 1.00 19.59 155 MET B N 1
ATOM 3386 C CA . MET B 1 94 ? 14.129 -7.910 35.131 1.00 19.35 155 MET B CA 1
ATOM 3387 C C . MET B 1 94 ? 13.984 -6.624 35.938 1.00 17.58 155 MET B C 1
ATOM 3388 O O . MET B 1 94 ? 14.458 -5.552 35.539 1.00 17.60 155 MET B O 1
ATOM 3402 N N . VAL B 1 95 ? 13.343 -6.735 37.097 1.00 15.40 156 VAL B N 1
ATOM 3403 C CA . VAL B 1 95 ? 13.185 -5.561 37.938 1.00 14.65 156 VAL B CA 1
ATOM 3404 C C . VAL B 1 95 ? 14.553 -5.019 38.396 1.00 16.75 156 VAL B C 1
ATOM 3405 O O . VAL B 1 95 ? 14.782 -3.806 38.467 1.00 16.30 156 VAL B O 1
ATOM 3418 N N . GLU B 1 96 ? 15.452 -5.928 38.744 1.00 15.92 157 GLU B N 1
ATOM 3419 C CA . GLU B 1 96 ? 16.793 -5.526 39.133 1.00 18.42 157 GLU B CA 1
ATOM 3420 C C . GLU B 1 96 ? 17.502 -4.733 38.042 1.00 18.72 157 GLU B C 1
ATOM 3421 O O . GLU B 1 96 ? 18.094 -3.691 38.321 1.00 20.64 157 GLU B O 1
ATOM 3433 N N . GLN B 1 97 ? 17.437 -5.223 36.806 1.00 18.87 158 GLN B N 1
ATOM 3434 C CA . GLN B 1 97 ? 18.024 -4.513 35.678 1.00 21.59 158 GLN B CA 1
ATOM 3435 C C . GLN B 1 97 ? 17.422 -3.115 35.483 1.00 18.49 158 GLN B C 1
ATOM 3436 O O . GLN B 1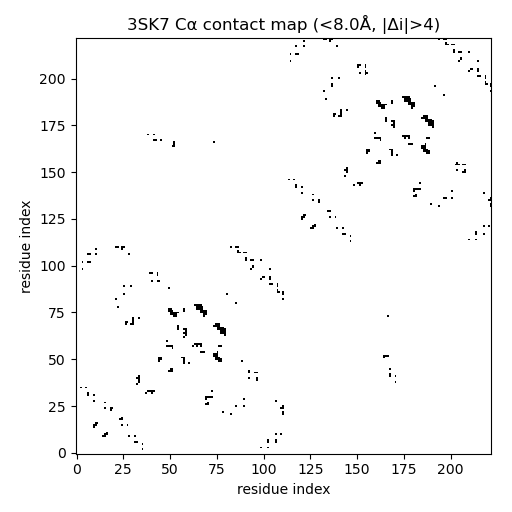 97 ? 18.147 -2.126 35.278 1.00 19.97 158 GLN B O 1
ATOM 3450 N N . VAL B 1 98 ? 16.091 -3.035 35.529 1.00 17.04 159 VAL B N 1
ATOM 3451 C CA . VAL B 1 98 ? 15.430 -1.735 35.426 1.00 17.41 159 VAL B CA 1
ATOM 3452 C C . VAL B 1 98 ? 15.924 -0.783 36.513 1.00 18.38 159 VAL B C 1
ATOM 3453 O O . VAL B 1 98 ? 16.234 0.389 36.279 1.00 17.41 159 VAL B O 1
ATOM 3466 N N . MET B 1 99 ? 15.989 -1.291 37.737 1.00 15.21 160 MET B N 1
ATOM 3467 C CA . MET B 1 99 ? 16.331 -0.411 38.841 1.00 16.42 160 MET B CA 1
ATOM 3468 C C . MET B 1 99 ? 17.775 0.038 38.832 1.00 20.25 160 MET B C 1
ATOM 3469 O O . MET B 1 99 ? 18.063 1.180 39.156 1.00 19.71 160 MET B O 1
ATOM 3483 N N . VAL B 1 100 ? 18.672 -0.857 38.433 1.00 18.76 161 VAL B N 1
ATOM 3484 C CA . VAL B 1 100 ? 20.053 -0.466 38.203 1.00 20.69 161 VAL B CA 1
ATOM 3485 C C . VAL B 1 100 ? 20.141 0.658 37.174 1.00 19.50 161 VAL B C 1
ATOM 3486 O O . VAL B 1 100 ? 20.839 1.655 37.403 1.00 21.85 161 VAL B O 1
ATOM 3499 N N . ARG B 1 101 ? 19.447 0.507 36.048 1.00 18.74 162 ARG B N 1
ATOM 3500 C CA . ARG B 1 101 ? 19.483 1.547 35.023 1.00 20.06 162 ARG B CA 1
ATOM 3501 C C . ARG B 1 101 ? 18.832 2.853 35.428 1.00 22.61 162 ARG B C 1
ATOM 3502 O O . ARG B 1 101 ? 19.173 3.902 34.880 1.00 25.21 162 ARG B O 1
ATOM 3523 N N . MET B 1 102 ? 17.879 2.784 36.368 1.00 19.74 163 MET B N 1
ATOM 3524 C CA . MET B 1 102 ? 17.285 3.991 36.936 1.00 19.34 163 MET B CA 1
ATOM 3525 C C . MET B 1 102 ? 18.131 4.666 38.029 1.00 21.01 163 MET B C 1
ATOM 3526 O O . MET B 1 102 ? 17.795 5.766 38.476 1.00 23.67 163 MET B O 1
ATOM 3540 N N . GLY B 1 103 ? 19.225 4.021 38.440 1.00 21.86 164 GLY B N 1
ATOM 3541 C CA . GLY B 1 103 ? 20.189 4.644 39.331 1.00 23.79 164 GLY B CA 1
ATOM 3542 C C . GLY B 1 103 ? 19.964 4.383 40.812 1.00 21.38 164 GLY B C 1
ATOM 3543 O O . GLY B 1 103 ? 20.578 5.015 41.669 1.00 24.13 164 GLY B O 1
ATOM 3547 N N . PHE B 1 104 ? 19.091 3.437 41.132 1.00 19.88 165 PHE B N 1
ATOM 3548 C CA . PHE B 1 104 ? 18.819 3.127 42.525 1.00 19.35 165 PHE B CA 1
ATOM 3549 C C . PHE B 1 104 ? 20.057 2.537 43.226 1.00 19.97 165 PHE B C 1
ATOM 3550 O O . PHE B 1 104 ? 20.822 1.773 42.628 1.00 23.57 165 PHE B O 1
ATOM 3567 N N . PRO B 1 105 ? 20.246 2.890 44.512 1.00 20.38 166 PRO B N 1
ATOM 3568 C CA . PRO B 1 105 ? 21.283 2.277 45.339 1.00 18.81 166 PRO B CA 1
ATOM 3569 C C . PRO B 1 105 ? 21.020 0.790 45.485 1.00 17.62 166 PRO B C 1
ATOM 3570 O O . PRO B 1 105 ? 19.874 0.363 45.427 1.00 20.51 166 PRO B O 1
ATOM 3581 N N . SER B 1 106 ? 22.053 0.005 45.716 1.00 18.21 167 SER B N 1
ATOM 3582 C CA . SER B 1 106 ? 21.920 -1.443 45.740 1.00 19.14 167 SER B CA 1
ATOM 3583 C C . SER B 1 106 ? 20.993 -1.981 46.839 1.00 16.89 167 SER B C 1
ATOM 3584 O O . SER B 1 106 ? 20.382 -3.045 46.669 1.00 20.09 167 SER B O 1
ATOM 3592 N N . ASP B 1 107 ? 20.964 -1.309 47.995 1.00 17.74 168 ASP B N 1
ATOM 3593 C CA . ASP B 1 107 ? 20.234 -1.844 49.129 1.00 17.86 168 ASP B CA 1
ATOM 3594 C C . ASP B 1 107 ? 18.728 -1.961 48.807 1.00 14.13 168 ASP B C 1
ATOM 3595 O O . ASP B 1 107 ? 18.106 -3.022 49.007 1.00 16.54 168 ASP B O 1
ATOM 3604 N N . ILE B 1 108 ? 18.165 -0.866 48.318 1.00 15.71 169 ILE B N 1
ATOM 3605 C CA . ILE B 1 108 ? 16.743 -0.864 47.985 1.00 14.86 169 ILE B CA 1
ATOM 3606 C C . ILE B 1 108 ? 16.460 -1.807 46.811 1.00 13.24 169 ILE B C 1
ATOM 3607 O O . ILE B 1 108 ? 15.402 -2.433 46.743 1.00 13.62 169 ILE B O 1
ATOM 3623 N N . ILE B 1 109 ? 17.395 -1.941 45.879 1.00 14.23 170 ILE B N 1
ATOM 3624 C CA . ILE B 1 109 ? 17.202 -2.896 44.818 1.00 14.43 170 ILE B CA 1
ATOM 3625 C C . ILE B 1 109 ? 17.078 -4.311 45.340 1.00 14.25 170 ILE B C 1
ATOM 3626 O O . ILE B 1 109 ? 16.194 -5.068 44.902 1.00 15.64 170 ILE B O 1
ATOM 3642 N N . GLU B 1 110 ? 17.958 -4.683 46.264 1.00 15.41 171 GLU B N 1
ATOM 3643 C CA A GLU B 1 110 ? 17.905 -6.011 46.855 0.50 16.67 171 GLU B CA 1
ATOM 3644 C CA B GLU B 1 110 ? 17.907 -6.019 46.836 0.50 17.38 171 GLU B CA 1
ATOM 3645 C C . GLU B 1 110 ? 16.564 -6.218 47.559 1.00 19.34 171 GLU B C 1
ATOM 3646 O O . GLU B 1 110 ? 15.907 -7.271 47.422 1.00 17.72 171 GLU B O 1
ATOM 3669 N N . LYS B 1 111 ? 16.151 -5.216 48.319 1.00 16.27 172 LYS B N 1
ATOM 3670 C CA . LYS B 1 111 ? 14.897 -5.354 49.080 1.00 13.70 172 LYS B CA 1
ATOM 3671 C C . LYS B 1 111 ? 13.661 -5.455 48.179 1.00 12.07 172 LYS B C 1
ATOM 3672 O O . LYS B 1 111 ? 12.752 -6.265 48.442 1.00 14.14 172 LYS B O 1
ATOM 3691 N N . VAL B 1 112 ? 13.615 -4.622 47.144 1.00 12.70 173 VAL B N 1
ATOM 3692 C CA . VAL B 1 112 ? 12.486 -4.652 46.202 1.00 13.15 173 VAL B CA 1
ATOM 3693 C C . VAL B 1 112 ? 12.477 -5.962 45.454 1.00 13.04 173 VAL B C 1
ATOM 3694 O O . VAL B 1 112 ? 11.433 -6.620 45.359 1.00 13.59 173 VAL B O 1
ATOM 3707 N N . THR B 1 113 ? 13.622 -6.368 44.913 1.00 15.37 174 THR B N 1
ATOM 3708 C CA . THR B 1 113 ? 13.612 -7.554 44.071 1.00 15.65 174 THR B CA 1
ATOM 3709 C C . THR B 1 113 ? 13.285 -8.816 44.852 1.00 17.26 174 THR B C 1
ATOM 3710 O O . THR B 1 113 ? 12.563 -9.687 44.350 1.00 17.96 174 THR B O 1
ATOM 3721 N N . HIS B 1 114 ? 13.791 -8.927 46.077 1.00 15.82 175 HIS B N 1
ATOM 3722 C CA A HIS B 1 114 ? 13.522 -10.124 46.871 0.50 18.61 175 HIS B CA 1
ATOM 3723 C CA B HIS B 1 114 ? 13.534 -10.125 46.868 0.50 18.17 175 HIS B CA 1
ATOM 3724 C C . HIS B 1 114 ? 12.076 -10.225 47.364 1.00 16.42 175 HIS B C 1
ATOM 3725 O O . HIS B 1 114 ? 11.648 -11.267 47.869 1.00 18.26 175 HIS B O 1
ATOM 3754 N N . SER B 1 115 ? 11.317 -9.142 47.215 1.00 16.43 176 SER B N 1
ATOM 3755 C CA A SER B 1 115 ? 9.927 -9.126 47.655 0.43 16.64 176 SER B CA 1
ATOM 3756 C CA B SER B 1 115 ? 9.925 -9.103 47.644 0.57 16.57 176 SER B CA 1
ATOM 3757 C C . SER B 1 115 ? 8.996 -9.737 46.628 1.00 16.74 176 SER B C 1
ATOM 3758 O O . SER B 1 115 ? 7.838 -10.015 46.911 1.00 17.75 176 SER B O 1
ATOM 3773 N N . ILE B 1 116 ? 9.486 -9.927 45.420 1.00 16.07 177 ILE B N 1
ATOM 3774 C CA . ILE B 1 116 ? 8.626 -10.458 44.367 1.00 17.10 177 ILE B CA 1
ATOM 3775 C C . ILE B 1 116 ? 8.385 -11.953 44.587 1.00 21.91 177 ILE B C 1
ATOM 3776 O O . ILE B 1 116 ? 9.334 -12.739 44.642 1.00 24.00 177 ILE B O 1
#

CATH classification: 1.20.1380.10

Nearest PDB structures (foldseek):
  3sk7-assembly2_B  TM=1.004E+00  e=4.608E-17  Vibrio cholerae NCTC 8457
  3fmt-assembly2_F  TM=9.797E-01  e=2.867E-12  Escherichia coli K-12
  1lrr-assembly2_D  TM=9.787E-01  e=9.656E-12  Escherichia coli
  1j3e-assembly1_A  TM=9.793E-01  e=1.421E-11  Escherichia coli
  3fmt-assembly2_E  TM=9.665E-01  e=2.468E-11  Escherichia coli K-12

Solvent-accessible surface area: 12045 Å² total